Protein AF-A0AAD9ITX4-F1 (afdb_monomer_lite)

Radius of gyration: 22.97 Å; chains: 1; bounding box: 58×46×60 Å

Foldseek 3Di:
DDADDPDDDPQADQAAPPPRHHDHWDAAQPPLDRHIHDLVCCCVQQRNVLVVVSVPDPHDHDQVGDDDDCNNGPRDDDDPCVVQVVVVVPDDPPDDRQPDDLPPDAAADEEEAEQCQLPLVVVLCVVNQGHHPAAEYEHDPPLSVQLNCVVPNPRYHYPYHLVVVDPDDPPPDPDPVLSSVVSVVVVLVVCVVVQVSADDDDDDADAPPDDVVSCPPDPVSVPVVVPPHPHLHPCQLVVQQDDQPDDDPPDGHGDFLQRLCVQLPHDGCSSVDDPQDRNNSSVSSSPDHRSVVVSVVCSVCSSRHDGDD

Sequence (309 aa):
MSVHFKHSNSSCQRYCIICGNGGKLFVCDEPDCRKVYCTGCITALVGPECVDLIENTSVWKCYLCSEFDEQSHGLLEKKPDWFQNIIDMYQPDECFQINISPDMPKRPIRVLSLFDGIATGKVVLDLLGIEIEAYYASEIATDAIMVTNIRHGSSVHQIGDIKEITDQKRNSVQGQSGQLFIGFVHLVNKVEILSRDRPVFWLFENVASMTLDVKRLCPAFLDPESLNSIGAAEELDKFLMGRRIAKMGTSDDILWVPEIERVFGFPAHYTDVADISATRRRKLLGKAWSVPVVKHLLAPLHQFFTLRT

Structure (mmCIF, N/CA/C/O backbone):
data_AF-A0AAD9ITX4-F1
#
_entry.id   AF-A0AAD9ITX4-F1
#
loop_
_atom_site.group_PDB
_atom_site.id
_atom_site.type_symbol
_atom_site.label_atom_id
_atom_site.label_alt_id
_atom_site.label_comp_id
_atom_site.label_asym_id
_atom_site.label_entity_id
_atom_site.label_seq_id
_atom_site.pdbx_PDB_ins_code
_atom_site.Cartn_x
_atom_site.Cartn_y
_atom_site.Cartn_z
_atom_site.occupancy
_atom_site.B_iso_or_equiv
_atom_site.auth_seq_id
_atom_site.auth_comp_id
_atom_site.auth_asym_id
_atom_site.auth_atom_id
_atom_site.pdbx_PDB_model_num
ATOM 1 N N . MET A 1 1 ? 10.607 -14.391 25.456 1.00 28.77 1 MET A N 1
ATOM 2 C CA . MET A 1 1 ? 10.011 -13.199 24.815 1.00 28.77 1 MET A CA 1
ATOM 3 C C . MET A 1 1 ? 9.054 -13.733 23.760 1.00 28.77 1 MET A C 1
ATOM 5 O O . MET A 1 1 ? 9.440 -13.938 22.620 1.00 28.77 1 MET A O 1
ATOM 9 N N . SER A 1 2 ? 7.867 -14.146 24.200 1.00 20.67 2 SER A N 1
ATOM 10 C CA . SER A 1 2 ? 6.984 -15.024 23.427 1.00 20.67 2 SER A CA 1
ATOM 11 C C . SER A 1 2 ? 5.703 -14.259 23.133 1.00 20.67 2 SER A C 1
ATOM 13 O O . SER A 1 2 ? 4.910 -14.008 24.036 1.00 20.67 2 SER A O 1
ATOM 15 N N . VAL A 1 3 ? 5.539 -13.822 21.886 1.00 26.48 3 VAL A N 1
ATOM 16 C CA . VAL A 1 3 ? 4.295 -13.209 21.415 1.00 26.48 3 VAL A CA 1
ATOM 17 C C . VAL A 1 3 ? 3.361 -14.355 21.038 1.00 26.48 3 VAL A C 1
ATOM 19 O O . VAL A 1 3 ? 3.514 -14.966 19.984 1.00 26.48 3 VAL A O 1
ATOM 22 N N . HIS A 1 4 ? 2.432 -14.696 21.927 1.00 25.36 4 HIS A N 1
ATOM 23 C CA . HIS A 1 4 ? 1.369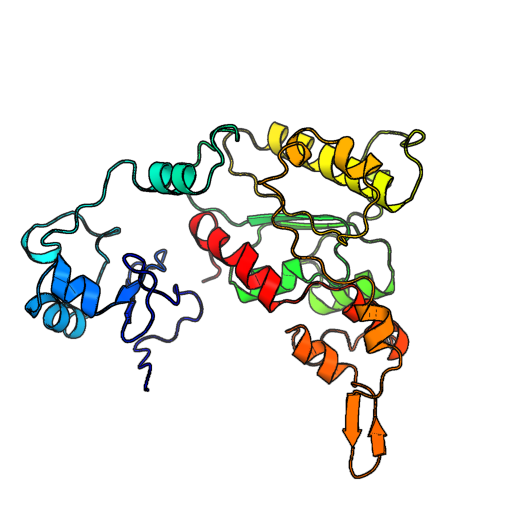 -15.647 21.617 1.00 25.36 4 HIS A CA 1
ATOM 24 C C . HIS A 1 4 ? 0.253 -14.909 20.868 1.00 25.36 4 HIS A C 1
ATOM 26 O O . HIS A 1 4 ? -0.594 -14.263 21.478 1.00 25.36 4 HIS A O 1
ATOM 32 N N . PHE A 1 5 ? 0.269 -14.987 19.536 1.00 35.44 5 PHE A N 1
ATOM 33 C CA . PHE A 1 5 ? -0.888 -14.648 18.708 1.00 35.44 5 PHE A CA 1
ATOM 34 C C . PHE A 1 5 ? -1.935 -15.749 18.882 1.00 35.44 5 PHE A C 1
ATOM 36 O O . PHE A 1 5 ? -1.671 -16.890 18.507 1.00 35.44 5 PHE A O 1
ATOM 43 N N . LYS A 1 6 ? -3.109 -15.434 19.445 1.00 31.59 6 LYS A N 1
ATOM 44 C CA . LYS A 1 6 ? -4.220 -16.401 19.508 1.00 31.59 6 LYS A CA 1
ATOM 45 C C . LYS A 1 6 ? -5.118 -16.380 18.263 1.00 31.59 6 LYS A C 1
ATOM 47 O O . LYS A 1 6 ? -5.858 -17.327 18.079 1.00 31.59 6 LYS A O 1
ATOM 52 N N . HIS A 1 7 ? -4.972 -15.406 17.358 1.00 36.84 7 HIS A N 1
ATOM 53 C CA . HIS A 1 7 ? -5.507 -15.470 15.992 1.00 36.84 7 HIS A CA 1
ATOM 54 C C . HIS A 1 7 ? -4.551 -14.763 15.021 1.00 36.84 7 HIS A C 1
ATOM 56 O O . HIS A 1 7 ? -4.267 -13.572 15.138 1.00 36.84 7 HIS A O 1
ATOM 62 N N . SER A 1 8 ? -3.993 -15.526 14.084 1.00 35.53 8 SER A N 1
ATOM 63 C CA . SER A 1 8 ? -3.033 -15.071 13.081 1.00 35.53 8 SER A CA 1
ATOM 64 C C . SER A 1 8 ? -3.743 -14.446 11.878 1.00 35.53 8 SER A C 1
ATOM 66 O O . SER A 1 8 ? -3.760 -15.039 10.804 1.00 35.53 8 SER A O 1
ATOM 68 N N . ASN A 1 9 ? -4.295 -13.242 12.028 1.00 41.84 9 ASN A N 1
ATOM 69 C CA . ASN A 1 9 ? -4.585 -12.399 10.867 1.00 41.84 9 ASN A CA 1
ATOM 70 C C . ASN A 1 9 ? -3.559 -11.266 10.806 1.00 41.84 9 ASN A C 1
ATOM 72 O O . ASN A 1 9 ? -3.507 -10.382 11.660 1.00 41.84 9 ASN A O 1
ATOM 76 N N . SER A 1 10 ? -2.718 -11.301 9.770 1.00 53.75 10 SER A N 1
ATOM 77 C CA . SER A 1 10 ? -1.601 -10.381 9.496 1.00 53.75 10 SER A CA 1
ATOM 78 C C . SER A 1 10 ? -1.998 -8.911 9.270 1.00 53.75 10 SER A C 1
ATOM 80 O O . SER A 1 10 ? -1.152 -8.103 8.882 1.00 53.75 10 SER A O 1
ATOM 82 N N . SER A 1 11 ? -3.266 -8.563 9.485 1.00 60.62 11 SER A N 1
ATOM 83 C CA . SER A 1 11 ? -3.861 -7.250 9.241 1.00 60.62 11 SER A CA 1
ATOM 84 C C . SER A 1 11 ? -4.071 -6.412 10.511 1.00 60.62 11 SER A C 1
ATOM 86 O O . SER A 1 11 ? -4.299 -5.211 10.388 1.00 60.62 11 SER A O 1
ATOM 88 N N . CYS A 1 12 ? -3.968 -6.983 11.717 1.00 69.81 12 CYS A N 1
ATOM 89 C CA . CYS A 1 12 ? -4.179 -6.240 12.968 1.00 69.81 12 CYS A CA 1
ATOM 90 C C . CYS A 1 12 ? -3.014 -5.294 13.310 1.00 69.81 12 CYS A C 1
ATOM 92 O O . CYS A 1 12 ? -1.863 -5.528 12.926 1.00 69.81 12 CYS A O 1
ATOM 94 N N . GLN A 1 13 ? -3.302 -4.216 14.050 1.00 74.94 13 GLN A N 1
ATOM 95 C CA . GLN A 1 13 ? -2.263 -3.306 14.539 1.00 74.94 13 GLN A CA 1
ATOM 96 C C . GLN A 1 13 ? -1.262 -4.050 15.437 1.00 74.94 13 GLN A C 1
ATOM 98 O O . GLN A 1 13 ? -1.614 -4.974 16.165 1.00 74.94 13 GLN A O 1
ATOM 103 N N . ARG A 1 14 ? 0.014 -3.652 15.372 1.00 79.50 14 ARG A N 1
ATOM 104 C CA . ARG A 1 14 ? 1.111 -4.310 16.112 1.00 79.50 14 ARG A CA 1
ATOM 105 C C . ARG A 1 14 ? 1.346 -3.745 17.510 1.00 79.50 14 ARG A C 1
ATOM 107 O O . ARG A 1 14 ? 2.106 -4.324 18.280 1.00 79.50 14 ARG A O 1
ATOM 114 N N . TYR A 1 15 ? 0.730 -2.609 17.806 1.00 84.69 15 TYR A N 1
ATOM 115 C CA . TYR A 1 15 ? 0.963 -1.825 19.007 1.00 84.69 15 TYR A CA 1
ATOM 116 C C . TYR A 1 15 ? -0.373 -1.459 19.635 1.00 84.69 15 TYR A C 1
ATOM 118 O O . TYR A 1 15 ? -1.340 -1.198 18.917 1.00 84.69 15 TYR A O 1
ATOM 126 N N . CYS A 1 16 ? -0.412 -1.448 20.967 1.00 88.06 16 CYS A N 1
ATOM 127 C CA . CYS A 1 16 ? -1.580 -1.036 21.733 1.00 88.06 16 CYS A CA 1
ATOM 128 C C . CYS A 1 16 ? -2.032 0.364 21.315 1.00 88.06 16 CYS A C 1
ATOM 130 O O . CYS A 1 16 ? -1.216 1.286 21.286 1.00 88.06 16 CYS A O 1
ATOM 132 N N . ILE A 1 17 ? -3.327 0.546 21.058 1.00 87.75 17 ILE A N 1
ATOM 133 C CA . ILE A 1 17 ? -3.843 1.839 20.590 1.00 87.75 17 ILE A CA 1
ATOM 134 C C . ILE A 1 17 ? -3.808 2.941 21.652 1.00 87.75 17 ILE A C 1
ATOM 136 O O . ILE A 1 17 ? -3.969 4.107 21.317 1.00 87.75 17 ILE A O 1
ATOM 140 N N . ILE A 1 18 ? -3.645 2.564 22.922 1.00 88.88 18 ILE A N 1
ATOM 141 C CA . ILE A 1 18 ? -3.639 3.493 24.054 1.00 88.88 18 ILE A CA 1
ATOM 142 C C . ILE A 1 18 ? -2.218 3.994 24.319 1.00 88.88 18 ILE A C 1
ATOM 144 O O . ILE A 1 18 ? -1.997 5.193 24.421 1.00 88.88 18 ILE A O 1
ATOM 148 N N . CYS A 1 19 ? -1.245 3.085 24.440 1.00 88.56 19 CYS A N 1
ATOM 149 C CA . CYS A 1 19 ? 0.112 3.432 24.877 1.00 88.56 19 CYS A CA 1
ATOM 150 C C . CYS A 1 19 ? 1.198 3.251 23.812 1.00 88.56 19 CYS A C 1
ATOM 152 O O . CYS A 1 19 ? 2.360 3.528 24.090 1.00 88.56 19 CYS A O 1
ATOM 154 N N . GLY A 1 20 ? 0.870 2.715 22.634 1.00 81.75 20 GLY A N 1
ATOM 155 C CA . GLY A 1 20 ? 1.849 2.439 21.578 1.00 81.75 20 GLY A CA 1
ATOM 156 C C . GLY A 1 20 ? 2.824 1.291 21.878 1.00 81.75 20 GLY A C 1
ATOM 157 O O . GLY A 1 20 ? 3.669 0.978 21.044 1.00 81.75 20 GLY A O 1
ATOM 158 N N . ASN A 1 21 ? 2.711 0.615 23.027 1.00 81.06 21 ASN A N 1
ATOM 159 C CA . ASN A 1 21 ? 3.595 -0.498 23.373 1.00 81.06 21 ASN A CA 1
ATOM 160 C C . ASN A 1 21 ? 3.143 -1.822 22.740 1.00 81.06 21 ASN A C 1
ATOM 162 O O . ASN A 1 21 ? 1.950 -2.090 22.568 1.00 81.06 21 ASN A O 1
ATOM 166 N N . GLY A 1 22 ? 4.122 -2.670 22.414 1.00 79.06 22 GLY A N 1
ATOM 167 C CA . GLY A 1 22 ? 3.903 -4.068 22.035 1.00 79.06 22 GLY A CA 1
ATOM 168 C C . GLY A 1 22 ? 3.814 -4.999 23.252 1.00 79.06 22 GLY A C 1
ATOM 169 O O . GLY A 1 22 ? 3.877 -4.555 24.397 1.00 79.06 22 GLY A O 1
ATOM 170 N N . GLY A 1 23 ? 3.695 -6.307 23.010 1.00 82.12 23 GLY A N 1
ATOM 171 C CA . GLY A 1 23 ? 3.658 -7.334 24.059 1.00 82.12 23 GLY A CA 1
ATOM 172 C C . GLY A 1 23 ? 2.491 -8.304 23.889 1.00 82.12 23 GLY A C 1
ATOM 173 O O . GLY A 1 23 ? 2.140 -8.654 22.763 1.00 82.12 23 GLY A O 1
ATOM 174 N N . LYS A 1 24 ? 1.896 -8.745 25.005 1.00 87.75 24 LYS A N 1
ATOM 175 C CA . LYS A 1 24 ? 0.630 -9.492 24.988 1.00 87.75 24 LYS A CA 1
ATOM 176 C C . LYS A 1 24 ? -0.498 -8.517 24.644 1.00 87.75 24 LYS A C 1
ATOM 178 O O . LYS A 1 24 ? -0.702 -7.527 25.348 1.00 87.75 24 LYS A O 1
ATOM 183 N N . LEU A 1 25 ? -1.167 -8.783 23.527 1.00 90.50 25 LEU A N 1
ATOM 184 C CA . LEU A 1 25 ? -2.176 -7.913 22.935 1.00 90.50 25 LEU A CA 1
ATOM 185 C C . LEU A 1 25 ? -3.484 -8.681 22.754 1.00 90.50 25 LEU A C 1
ATOM 187 O O . LEU A 1 25 ? -3.475 -9.826 22.305 1.00 90.50 25 LEU A O 1
ATOM 191 N N . PHE A 1 26 ? -4.586 -8.010 23.060 1.00 91.69 26 PHE A N 1
ATOM 192 C CA . PHE A 1 26 ? -5.941 -8.443 22.751 1.00 91.69 26 PHE A CA 1
ATOM 193 C C . PHE A 1 26 ? -6.387 -7.823 21.436 1.00 91.69 26 PHE A C 1
ATOM 195 O O . PHE A 1 26 ? -6.184 -6.626 21.214 1.00 91.69 26 PHE A O 1
ATOM 202 N N . VAL A 1 27 ? -6.964 -8.647 20.566 1.00 90.56 27 VAL A N 1
ATOM 203 C CA . VAL A 1 27 ? -7.424 -8.276 19.225 1.00 90.56 27 VAL A CA 1
ATOM 204 C C . VAL A 1 27 ? -8.944 -8.196 19.250 1.00 90.56 27 VAL A C 1
ATOM 206 O O . VAL A 1 27 ? -9.578 -9.091 19.792 1.00 90.56 27 VAL A O 1
ATOM 209 N N . CYS A 1 28 ? -9.512 -7.126 18.695 1.00 91.38 28 CYS A N 1
ATOM 210 C CA . CYS A 1 28 ? -10.960 -7.001 18.536 1.00 91.38 28 CYS A CA 1
ATOM 211 C C . CYS A 1 28 ? -11.491 -8.029 17.523 1.00 91.38 28 CYS A C 1
ATOM 213 O O . CYS A 1 28 ? -10.935 -8.131 16.431 1.00 91.38 28 CYS A O 1
ATOM 215 N N . ASP A 1 29 ? -12.590 -8.709 17.851 1.00 89.44 29 ASP A N 1
ATOM 216 C CA . ASP A 1 29 ? -13.246 -9.695 16.978 1.00 89.44 29 ASP A CA 1
ATOM 217 C C . ASP A 1 29 ? -14.269 -9.074 16.006 1.00 89.44 29 ASP A C 1
ATOM 219 O O . ASP A 1 29 ? -14.874 -9.776 15.198 1.00 89.44 29 ASP A O 1
ATOM 223 N N . GLU A 1 30 ? -14.482 -7.754 16.055 1.00 88.88 30 GLU A N 1
ATOM 224 C CA . GLU A 1 30 ? -15.313 -7.057 15.068 1.00 88.88 30 GLU A CA 1
ATOM 225 C C . GLU A 1 30 ? -14.644 -7.144 13.675 1.00 88.88 30 GLU A C 1
ATOM 227 O O . GLU A 1 30 ? -13.516 -6.660 13.541 1.00 88.88 30 GLU A O 1
ATOM 232 N N . PRO A 1 31 ? -15.302 -7.701 12.630 1.00 79.69 31 PRO A N 1
ATOM 233 C CA . PRO A 1 31 ? -14.661 -8.056 11.352 1.00 79.69 31 PRO A CA 1
ATOM 234 C C . PRO A 1 31 ? -13.888 -6.923 10.665 1.00 79.69 31 PRO A C 1
ATOM 236 O O . PRO A 1 31 ? -12.880 -7.149 9.997 1.00 79.69 31 PRO A O 1
ATOM 239 N N . ASP A 1 32 ? -14.352 -5.689 10.848 1.00 78.00 32 ASP A N 1
ATOM 240 C CA . ASP A 1 32 ? -13.789 -4.485 10.242 1.00 78.00 32 ASP A CA 1
ATOM 241 C C . ASP A 1 32 ? -12.803 -3.722 11.143 1.00 78.00 32 ASP A C 1
ATOM 243 O O . ASP A 1 32 ? -12.200 -2.718 10.720 1.00 78.00 32 ASP A O 1
ATOM 247 N N . CYS A 1 33 ? -12.627 -4.185 12.382 1.00 81.94 33 CYS A N 1
ATOM 248 C CA . CYS A 1 33 ? -11.769 -3.578 13.384 1.00 81.94 33 CYS A CA 1
ATOM 249 C C . CYS A 1 33 ? -10.395 -4.250 13.414 1.00 81.94 33 CYS A C 1
ATOM 251 O O . CYS A 1 33 ? -10.242 -5.458 13.305 1.00 81.94 33 CYS A O 1
ATOM 253 N N . ARG A 1 34 ? -9.351 -3.435 13.570 1.00 79.75 34 ARG A N 1
ATOM 254 C CA . ARG A 1 34 ? -7.950 -3.896 13.632 1.00 79.75 34 ARG A CA 1
ATOM 255 C C . ARG A 1 34 ? -7.230 -3.383 14.873 1.00 79.75 34 ARG A C 1
ATOM 257 O O . ARG A 1 34 ? -6.000 -3.404 14.931 1.00 79.75 34 ARG A O 1
ATOM 264 N N . LYS A 1 35 ? -7.992 -2.835 15.820 1.00 86.88 35 LYS A N 1
ATOM 265 C CA . LYS A 1 35 ? -7.485 -2.206 17.038 1.00 86.88 35 LYS A CA 1
ATOM 266 C C . LYS A 1 35 ? -7.060 -3.294 18.015 1.00 86.88 35 LYS A C 1
ATOM 268 O O . LYS A 1 35 ? -7.735 -4.315 18.148 1.00 86.88 35 LYS A O 1
ATOM 273 N N . VAL A 1 36 ? -5.946 -3.051 18.694 1.00 91.44 36 VAL A N 1
ATOM 274 C CA . VAL A 1 36 ? -5.405 -3.964 19.699 1.00 91.44 36 VAL A CA 1
ATOM 275 C C . VAL A 1 36 ? -5.083 -3.222 20.987 1.00 91.44 36 VAL A C 1
ATOM 277 O O . VAL A 1 36 ? -4.751 -2.034 20.967 1.00 91.44 36 VAL A O 1
ATOM 280 N N . TYR A 1 37 ? -5.161 -3.932 22.107 1.00 93.62 37 TYR A N 1
ATOM 281 C CA . TYR A 1 37 ? -4.979 -3.371 23.445 1.00 93.62 37 TYR A CA 1
ATOM 282 C C . TYR A 1 37 ? -4.023 -4.252 24.235 1.00 93.62 37 TYR A C 1
ATOM 284 O O . TYR A 1 37 ? -4.140 -5.475 24.214 1.00 93.62 37 TYR A O 1
ATOM 292 N N . CYS A 1 38 ? -3.047 -3.655 24.917 1.00 93.12 38 CYS A N 1
ATOM 293 C CA . CYS A 1 38 ? -2.145 -4.426 25.765 1.00 93.12 38 CYS A CA 1
ATOM 294 C C . CYS A 1 38 ? -2.782 -4.724 27.119 1.00 93.12 38 CYS A C 1
ATOM 296 O O . CYS A 1 38 ? -3.559 -3.925 27.646 1.00 93.12 38 CYS A O 1
ATOM 298 N N . THR A 1 39 ? -2.373 -5.848 27.709 1.00 93.25 39 THR A N 1
ATOM 299 C CA . THR A 1 39 ? -2.794 -6.253 29.056 1.00 93.25 39 THR A CA 1
ATOM 300 C C . THR A 1 39 ? -2.575 -5.132 30.075 1.00 93.25 39 THR A C 1
ATOM 302 O O . THR A 1 39 ? -3.464 -4.847 30.860 1.00 93.25 39 THR A O 1
ATOM 305 N N . GLY A 1 40 ? -1.438 -4.427 30.008 1.00 92.94 40 GLY A N 1
ATOM 306 C CA . GLY A 1 40 ? -1.122 -3.343 30.943 1.00 92.94 40 GLY A CA 1
ATOM 307 C C . GLY A 1 40 ? -2.119 -2.181 30.908 1.00 92.94 40 GLY A C 1
ATOM 308 O O . GLY A 1 40 ? -2.514 -1.696 31.963 1.00 92.94 40 GLY A O 1
ATOM 309 N N . CYS A 1 41 ? -2.570 -1.757 29.722 1.00 93.88 41 CYS A N 1
ATOM 310 C CA . CYS A 1 41 ? -3.575 -0.697 29.615 1.00 93.88 41 CYS A CA 1
ATOM 311 C C . CYS A 1 41 ? -4.952 -1.163 30.087 1.00 93.88 41 CYS A C 1
ATOM 313 O O . CYS A 1 41 ? -5.631 -0.400 30.764 1.00 93.88 41 CYS A O 1
ATOM 315 N N . ILE A 1 42 ? -5.347 -2.401 29.770 1.00 93.75 42 ILE A N 1
ATOM 316 C CA . ILE A 1 42 ? -6.622 -2.967 30.236 1.00 93.75 42 ILE A CA 1
ATOM 317 C C . ILE A 1 42 ? -6.629 -3.045 31.764 1.00 93.75 42 ILE A C 1
ATOM 319 O O . ILE A 1 42 ? -7.533 -2.518 32.403 1.00 93.75 42 ILE A O 1
ATOM 323 N N . THR A 1 43 ? -5.584 -3.614 32.367 1.00 93.56 43 THR A N 1
ATOM 324 C CA . THR A 1 43 ? -5.465 -3.714 33.826 1.00 93.56 43 THR A CA 1
ATOM 325 C C . THR A 1 43 ? -5.489 -2.346 34.505 1.00 93.56 43 THR A C 1
ATOM 327 O O . THR A 1 43 ? -6.131 -2.200 35.540 1.00 93.56 43 THR A O 1
ATOM 330 N N . ALA A 1 44 ? -4.798 -1.353 33.938 1.00 93.56 44 ALA A N 1
ATOM 331 C CA . ALA A 1 44 ? -4.677 -0.032 34.548 1.00 93.56 44 ALA A CA 1
ATOM 332 C C . ALA A 1 44 ? -5.933 0.841 34.401 1.00 93.56 44 ALA A C 1
ATOM 334 O O . ALA A 1 44 ? -6.210 1.639 35.292 1.00 93.56 44 ALA A O 1
ATOM 335 N N . LEU A 1 45 ? -6.655 0.737 33.280 1.00 92.94 45 LEU A N 1
ATOM 336 C CA . LEU A 1 45 ? -7.754 1.653 32.940 1.00 92.94 45 LEU A CA 1
ATOM 337 C C . LEU A 1 45 ? -9.139 1.028 33.112 1.00 92.94 45 LEU A C 1
ATOM 339 O O . LEU A 1 45 ? -10.102 1.752 33.339 1.00 92.94 45 LEU A O 1
ATOM 343 N N . VAL A 1 46 ? -9.243 -0.295 33.010 1.00 94.00 46 VAL A N 1
ATOM 344 C CA . VAL A 1 46 ? -10.510 -1.029 33.126 1.00 94.00 46 VAL A CA 1
ATOM 345 C C . VAL A 1 46 ? -10.548 -1.809 34.432 1.00 94.00 46 VAL A C 1
ATOM 347 O O . VAL A 1 46 ? -11.477 -1.672 35.219 1.00 94.00 46 VAL A O 1
ATOM 350 N N . GLY A 1 47 ? -9.504 -2.596 34.681 1.00 91.38 47 GLY A N 1
ATOM 351 C CA . GLY A 1 47 ? -9.342 -3.388 35.895 1.00 91.38 47 GLY A CA 1
ATOM 352 C C . GLY A 1 47 ? -8.655 -4.731 35.626 1.00 91.38 47 GLY A C 1
ATOM 353 O O . GLY A 1 47 ? -8.682 -5.230 34.497 1.00 91.38 47 GLY A O 1
ATOM 354 N N . PRO A 1 48 ? -8.019 -5.341 36.643 1.00 88.38 48 PRO A N 1
ATOM 355 C CA . PRO A 1 48 ? -7.289 -6.602 36.494 1.00 88.38 48 PRO A CA 1
ATOM 356 C C . PRO A 1 48 ? -8.195 -7.770 36.084 1.00 88.38 48 PRO A C 1
ATOM 358 O O . PRO A 1 48 ? -7.826 -8.526 35.189 1.00 88.38 48 PRO A O 1
ATOM 361 N N . GLU A 1 49 ? -9.400 -7.850 36.654 1.00 89.50 49 GLU A N 1
ATOM 362 C CA . GLU A 1 49 ? -10.395 -8.909 36.399 1.00 89.50 49 GLU A CA 1
ATOM 363 C C . GLU A 1 49 ? -10.820 -8.979 34.915 1.00 89.50 49 GLU A C 1
ATOM 365 O O . GLU A 1 49 ? -11.195 -10.029 34.393 1.00 89.50 49 GLU A O 1
ATOM 370 N N . CYS A 1 50 ? -10.757 -7.841 34.212 1.00 88.19 50 CYS A N 1
ATOM 371 C CA . CYS A 1 50 ? -11.190 -7.720 32.820 1.00 88.19 50 CYS A CA 1
ATOM 372 C C . CYS A 1 50 ? -10.305 -8.535 31.868 1.00 88.19 50 CYS A C 1
ATOM 374 O O . CYS A 1 50 ? -10.785 -9.061 30.867 1.00 88.19 50 CYS A O 1
ATOM 376 N N . VAL A 1 51 ? -9.019 -8.6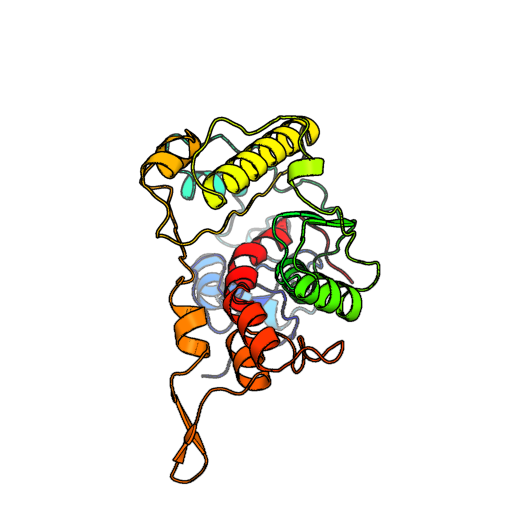90 32.192 1.00 89.75 51 VAL A N 1
ATOM 377 C CA . VAL A 1 51 ? -8.086 -9.478 31.375 1.00 89.75 51 VAL A CA 1
ATOM 378 C C . VAL A 1 51 ? -8.552 -10.930 31.293 1.00 89.75 51 VAL A C 1
ATOM 380 O O . VAL A 1 51 ? -8.658 -11.477 30.195 1.00 89.75 51 VAL A O 1
ATOM 383 N N . ASP A 1 52 ? -8.890 -11.527 32.435 1.00 88.81 52 ASP A N 1
ATOM 384 C CA . ASP A 1 52 ? -9.359 -12.911 32.502 1.00 88.81 52 ASP A CA 1
ATOM 385 C C . ASP A 1 52 ? -10.726 -13.069 31.828 1.00 88.81 52 ASP A C 1
ATOM 387 O O . ASP A 1 52 ? -10.970 -14.055 31.132 1.00 88.81 52 ASP A O 1
ATOM 391 N N . LEU A 1 53 ? -11.613 -12.081 31.972 1.00 87.69 53 LEU A N 1
ATOM 392 C CA . LEU A 1 53 ? -12.906 -12.070 31.283 1.00 87.69 53 LEU A CA 1
ATOM 393 C C . LEU A 1 53 ? -12.737 -12.089 29.760 1.00 87.69 53 LEU A C 1
ATOM 395 O O . LEU A 1 53 ? -13.367 -12.907 29.087 1.00 87.69 53 LEU A O 1
ATOM 399 N N . ILE A 1 54 ? -11.862 -11.243 29.212 1.00 90.75 54 ILE A N 1
ATOM 400 C CA . ILE A 1 54 ? -11.600 -11.196 27.767 1.00 90.75 54 ILE A CA 1
ATOM 401 C C . ILE A 1 54 ? -10.979 -12.515 27.291 1.00 90.75 54 ILE A C 1
ATOM 403 O O . ILE A 1 54 ? -11.379 -13.036 26.253 1.00 90.75 54 ILE A O 1
ATOM 407 N N . GLU A 1 55 ? -10.042 -13.097 28.046 1.00 88.62 55 GLU A N 1
ATOM 408 C CA . GLU A 1 55 ? -9.399 -14.369 27.675 1.00 88.62 55 GLU A CA 1
ATOM 409 C C . GLU A 1 55 ? -10.355 -15.561 27.624 1.00 88.62 55 GLU A C 1
ATOM 411 O O . GLU A 1 55 ? -10.133 -16.491 26.838 1.00 88.62 55 GLU A O 1
ATOM 416 N N . ASN A 1 56 ? -11.391 -15.532 28.462 1.00 88.19 56 ASN A N 1
ATOM 417 C CA . ASN A 1 56 ? -12.385 -16.595 28.579 1.00 88.19 56 ASN A CA 1
ATOM 418 C C . ASN A 1 56 ? -13.639 -16.349 27.727 1.00 88.19 56 ASN A C 1
ATOM 420 O O . ASN A 1 56 ? -14.489 -17.235 27.623 1.00 88.19 56 ASN A O 1
ATOM 424 N N . THR A 1 57 ? -13.760 -15.179 27.101 1.00 87.62 57 THR A N 1
ATOM 425 C CA . THR A 1 57 ? -14.872 -14.869 26.201 1.00 87.62 57 THR A CA 1
ATOM 426 C C . THR A 1 57 ? -14.576 -15.391 24.793 1.00 87.62 57 THR A C 1
ATOM 428 O O . THR A 1 57 ? -13.442 -15.361 24.321 1.00 87.62 57 THR A O 1
ATOM 431 N N . SER A 1 58 ? -15.602 -15.901 24.108 1.00 84.94 58 SER A N 1
ATOM 432 C CA . SER A 1 58 ? -15.480 -16.438 22.745 1.00 84.94 58 SER A CA 1
ATOM 433 C C . SER A 1 58 ? -15.461 -15.361 21.658 1.00 84.94 58 SER A C 1
ATOM 435 O O . SER A 1 58 ? -14.908 -15.605 20.590 1.00 84.94 58 SER A O 1
ATOM 437 N N . VAL A 1 59 ? -16.070 -14.201 21.923 1.00 89.94 59 VAL A N 1
ATOM 438 C CA . VAL A 1 59 ? -16.109 -13.028 21.040 1.00 89.94 59 VAL A CA 1
ATOM 439 C C . VAL A 1 59 ? -15.959 -11.760 21.877 1.00 89.94 59 VAL A C 1
ATOM 441 O O . VAL A 1 59 ? -16.819 -11.459 22.706 1.00 89.94 59 VAL A O 1
ATOM 444 N N . TRP A 1 60 ? -14.906 -10.989 21.636 1.00 92.62 60 TRP A N 1
ATOM 445 C CA . TRP A 1 60 ? -14.652 -9.716 22.295 1.00 92.62 60 TRP A CA 1
ATOM 446 C C . TRP A 1 60 ? -14.662 -8.552 21.301 1.00 92.62 60 TRP A C 1
ATOM 448 O O . TRP A 1 60 ? -13.822 -8.448 20.405 1.00 92.62 60 TRP A O 1
ATOM 458 N N . LYS A 1 61 ? -15.597 -7.618 21.498 1.00 92.88 61 LYS A N 1
ATOM 459 C CA . LYS A 1 61 ? -15.579 -6.312 20.829 1.00 92.88 61 LYS A CA 1
ATOM 460 C C . LYS A 1 61 ? -14.799 -5.325 21.689 1.00 92.88 61 LYS A C 1
ATOM 462 O O . LYS A 1 61 ? -15.016 -5.249 22.893 1.00 92.88 61 LYS A O 1
ATOM 467 N N . CYS A 1 62 ? -13.890 -4.573 21.077 1.00 92.44 62 CYS A N 1
ATOM 468 C CA . CYS A 1 62 ? -13.085 -3.607 21.811 1.00 92.44 62 CYS A CA 1
ATOM 469 C C . CYS A 1 62 ? -13.883 -2.366 22.225 1.00 92.44 62 CYS A C 1
ATOM 471 O O . CYS A 1 62 ? -14.923 -2.065 21.646 1.00 92.44 62 CYS A O 1
ATOM 473 N N . TYR A 1 63 ? -13.300 -1.571 23.123 1.00 92.94 63 TYR A N 1
ATOM 474 C CA . TYR A 1 63 ? -13.903 -0.371 23.721 1.00 92.94 63 TYR A CA 1
ATOM 475 C C . TYR A 1 63 ? -14.269 0.761 22.738 1.00 92.94 63 TYR A C 1
ATOM 477 O O . TYR A 1 63 ? -14.866 1.756 23.131 1.00 92.94 63 TYR A O 1
ATOM 485 N N . LEU A 1 64 ? -13.873 0.661 21.462 1.00 89.19 64 LEU A N 1
ATOM 486 C CA . LEU A 1 64 ? -14.298 1.589 20.401 1.00 89.19 64 LEU A CA 1
ATOM 487 C C . LEU A 1 64 ? -15.468 1.055 19.558 1.00 89.19 64 LEU A C 1
ATOM 489 O O . LEU A 1 64 ? -16.089 1.838 18.834 1.00 89.19 64 LEU A O 1
ATOM 493 N N . CYS A 1 65 ? -15.719 -0.256 19.612 1.00 89.38 65 CYS A N 1
ATOM 494 C CA . CYS A 1 65 ? -16.718 -0.974 18.819 1.00 89.38 65 CYS A CA 1
ATOM 495 C C . CYS A 1 65 ? -17.942 -1.399 19.643 1.00 89.38 65 CYS A C 1
ATOM 497 O O . CYS A 1 65 ? -19.020 -1.541 19.072 1.00 89.38 65 CYS A O 1
ATOM 499 N N . SER A 1 66 ? -17.788 -1.643 20.947 1.00 90.94 66 SER A N 1
ATOM 500 C CA . SER A 1 66 ? -18.902 -1.907 21.863 1.00 90.94 66 SER A CA 1
ATOM 501 C C . SER A 1 66 ? -19.584 -0.618 22.318 1.00 90.94 66 SER A C 1
ATOM 503 O O . SER A 1 66 ? -18.971 0.449 22.343 1.00 90.94 66 SER A O 1
ATOM 505 N N . GLU A 1 67 ? -20.853 -0.729 22.710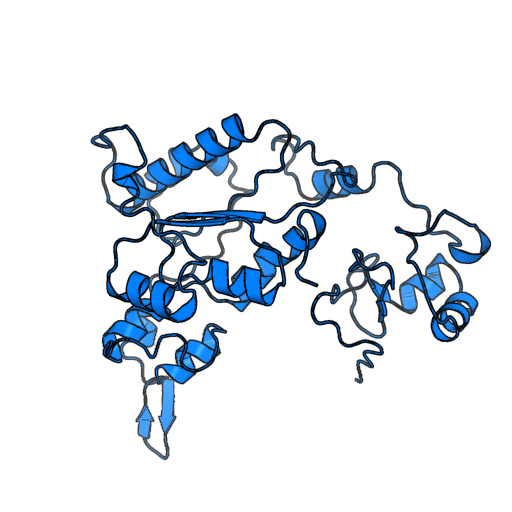 1.00 90.25 67 GLU A N 1
ATOM 506 C CA . GLU A 1 67 ? -21.516 0.319 23.487 1.00 90.25 67 GLU A CA 1
ATOM 507 C C . GLU A 1 67 ? -20.841 0.459 24.856 1.00 90.25 67 GLU A C 1
ATOM 509 O O . GLU A 1 67 ? -20.348 -0.524 25.416 1.00 90.25 67 GLU A O 1
ATOM 514 N N . PHE A 1 68 ? -20.790 1.689 25.369 1.00 88.75 68 PHE A N 1
ATOM 515 C CA . PHE A 1 68 ? -20.145 1.975 26.644 1.00 88.75 68 PHE A CA 1
ATOM 516 C C . PHE A 1 68 ? -20.926 1.345 27.802 1.00 88.75 68 PHE A C 1
ATOM 518 O O . PHE A 1 68 ? -22.129 1.558 27.941 1.00 88.75 68 PHE A O 1
ATOM 525 N N . ASP A 1 69 ? -20.210 0.612 28.650 1.00 88.38 69 ASP A N 1
ATOM 526 C CA . ASP A 1 69 ? -20.720 0.028 29.886 1.00 88.38 69 ASP A CA 1
ATOM 527 C C . ASP A 1 69 ? -19.635 0.108 30.965 1.00 88.38 69 ASP A C 1
ATOM 529 O O . ASP A 1 69 ? -18.501 -0.323 30.754 1.00 88.38 69 ASP A O 1
ATOM 533 N N . GLU A 1 70 ? -19.986 0.657 32.126 1.00 87.31 70 GLU A N 1
ATOM 534 C CA . GLU A 1 70 ? -19.039 0.990 33.196 1.00 87.31 70 GLU A CA 1
ATOM 535 C C . GLU A 1 70 ? -18.300 -0.249 33.727 1.00 87.31 70 GLU A C 1
ATOM 537 O O . GLU A 1 70 ? -17.108 -0.177 34.029 1.00 87.31 70 GLU A O 1
ATOM 542 N N . GLN A 1 71 ? -18.962 -1.411 33.779 1.00 85.88 71 GLN A N 1
ATOM 543 C CA . GLN A 1 71 ? -18.356 -2.649 34.284 1.00 85.88 71 GLN A CA 1
ATOM 544 C C . GLN A 1 71 ? -17.307 -3.215 33.325 1.00 85.88 71 GLN A C 1
ATOM 546 O O . GLN A 1 71 ? -16.276 -3.735 33.754 1.00 85.88 71 GLN A O 1
ATOM 551 N N . SER A 1 72 ? -17.568 -3.125 32.024 1.00 86.06 72 SER A N 1
ATOM 552 C CA . SER A 1 72 ? -16.684 -3.658 30.988 1.00 86.06 72 SER A CA 1
ATOM 553 C C . SER A 1 72 ? -15.634 -2.660 30.498 1.00 86.06 72 SER A C 1
ATOM 555 O O . SER A 1 72 ? -14.599 -3.098 30.000 1.00 86.06 72 SER A O 1
ATOM 557 N N . HIS A 1 73 ? -15.864 -1.351 30.635 1.00 90.00 73 HIS A N 1
ATOM 558 C CA . HIS A 1 73 ? -14.983 -0.294 30.121 1.00 90.00 73 HIS A CA 1
ATOM 559 C C . HIS A 1 73 ? -14.192 0.427 31.216 1.00 90.00 73 HIS A C 1
ATOM 561 O O . HIS A 1 73 ? -13.146 1.010 30.918 1.00 90.00 73 HIS A O 1
ATOM 567 N N . GLY A 1 74 ? -14.641 0.384 32.473 1.00 91.31 74 GLY A N 1
ATOM 568 C CA . GLY A 1 74 ? -14.021 1.125 33.569 1.00 91.31 74 GLY A CA 1
ATOM 569 C C . GLY A 1 74 ? -13.873 2.607 33.219 1.00 91.31 74 GLY A C 1
ATOM 570 O O . GLY A 1 74 ? -14.857 3.289 32.953 1.00 91.31 74 GLY A O 1
ATOM 571 N N . LEU A 1 75 ? -12.634 3.105 33.176 1.00 89.62 75 LEU A N 1
ATOM 572 C CA . LEU A 1 75 ? -12.326 4.505 32.854 1.00 89.62 75 LEU A CA 1
ATOM 573 C C . LEU A 1 75 ? -12.236 4.795 31.342 1.00 89.62 75 LEU A C 1
ATOM 575 O O . LEU A 1 75 ? -11.972 5.934 30.952 1.00 89.62 75 LEU A O 1
ATOM 579 N N . LEU A 1 76 ? -12.381 3.786 30.476 1.00 89.81 76 LEU A N 1
ATOM 580 C CA . LEU A 1 76 ? -12.254 3.944 29.026 1.00 89.81 76 LEU A CA 1
ATOM 581 C C . LEU A 1 76 ? -13.569 4.383 28.383 1.00 89.81 76 LEU A C 1
ATOM 583 O O . LEU A 1 76 ? -14.363 3.562 27.935 1.00 89.81 76 LEU A O 1
ATOM 587 N N . GLU A 1 77 ? -13.748 5.690 28.238 1.00 86.06 77 GLU A N 1
ATOM 588 C CA . GLU A 1 77 ? -14.861 6.255 27.477 1.00 86.06 77 GLU A CA 1
ATOM 589 C C . GLU A 1 77 ? -14.403 6.761 26.099 1.00 86.06 77 GLU A C 1
ATOM 591 O O . GLU A 1 77 ? -13.399 7.472 25.958 1.00 86.06 77 GLU A O 1
ATOM 596 N N . LYS A 1 78 ? -15.146 6.395 25.048 1.00 83.25 78 LYS A N 1
ATOM 597 C CA . LYS A 1 78 ? -14.905 6.876 23.682 1.00 83.25 78 LYS A CA 1
ATOM 598 C C . LYS A 1 78 ? -15.330 8.341 23.585 1.00 83.25 78 LYS A C 1
ATOM 600 O O . LYS A 1 78 ? -16.513 8.652 23.663 1.00 83.25 78 LYS A O 1
ATOM 605 N N . LYS A 1 79 ? -14.380 9.241 23.316 1.00 81.31 79 LYS A N 1
ATOM 606 C CA . LYS A 1 79 ? -14.716 10.635 22.986 1.00 81.31 79 LYS A CA 1
ATOM 607 C C . LYS A 1 79 ? -15.545 10.694 21.692 1.00 81.31 79 LYS A C 1
ATOM 609 O O . LYS A 1 79 ? -15.140 10.044 20.729 1.00 81.31 79 LYS A O 1
ATOM 614 N N . PRO A 1 80 ? -16.622 11.497 21.613 1.00 74.81 80 PRO A N 1
ATOM 615 C CA . PRO A 1 80 ? -17.417 11.644 20.390 1.00 74.81 80 PRO A CA 1
ATOM 616 C C . PRO A 1 80 ? -16.561 12.051 19.181 1.00 74.81 80 PRO A C 1
ATOM 618 O O . PRO A 1 80 ? -16.579 11.381 18.153 1.00 74.81 80 PRO A O 1
ATOM 621 N N . ASP A 1 81 ? -15.690 13.045 19.366 1.00 74.25 81 ASP A N 1
ATOM 622 C CA . ASP A 1 81 ? -14.845 13.609 18.304 1.00 74.25 81 ASP A CA 1
ATOM 623 C C . ASP A 1 81 ? -13.428 13.013 18.282 1.00 74.25 81 ASP A C 1
ATOM 625 O O . ASP A 1 81 ? -12.472 13.654 17.846 1.00 74.25 81 ASP A O 1
ATOM 629 N N . TRP A 1 82 ? -13.229 11.801 18.817 1.00 75.94 82 TRP A N 1
ATOM 630 C CA . TRP A 1 82 ? -11.892 11.198 18.969 1.00 75.94 82 TRP A CA 1
ATOM 631 C C . TRP A 1 82 ? -11.095 11.160 17.657 1.00 75.94 82 TRP A C 1
ATOM 633 O O . TRP A 1 82 ? -9.881 11.333 17.669 1.00 75.94 82 TRP A O 1
ATOM 643 N N . PHE A 1 83 ? -11.778 10.933 16.535 1.00 67.94 83 PHE A N 1
ATOM 644 C CA . PHE A 1 83 ? -11.149 10.821 15.229 1.00 67.94 83 PHE A CA 1
ATOM 645 C C . PHE A 1 83 ? -10.632 12.177 14.738 1.00 67.94 83 PHE A C 1
ATOM 647 O O . PHE A 1 83 ? -9.484 12.262 14.309 1.00 67.94 83 PHE A O 1
ATOM 654 N N . GLN A 1 84 ? -11.430 13.237 14.901 1.00 67.44 84 GLN A N 1
ATOM 655 C CA . GLN A 1 84 ? -11.008 14.601 14.589 1.00 67.44 84 GLN A CA 1
ATOM 656 C C . GLN A 1 84 ? -9.833 15.024 15.474 1.00 67.44 84 GLN A C 1
ATOM 658 O O . GLN A 1 84 ? -8.822 15.476 14.961 1.00 67.44 84 GLN A O 1
ATOM 663 N N . ASN A 1 85 ? -9.892 14.737 16.780 1.00 72.31 85 ASN A N 1
ATOM 664 C CA . ASN A 1 85 ? -8.788 15.036 17.699 1.00 72.31 85 ASN A CA 1
ATOM 665 C C . ASN A 1 85 ? -7.464 14.356 17.293 1.00 72.31 85 ASN A C 1
ATOM 667 O O . ASN A 1 85 ? -6.390 14.901 17.534 1.00 72.31 85 ASN A O 1
ATOM 671 N N . ILE A 1 86 ? -7.518 13.153 16.704 1.00 70.38 86 ILE A N 1
ATOM 672 C CA . ILE A 1 86 ? -6.319 12.489 16.173 1.00 70.38 86 ILE A CA 1
ATOM 673 C C . ILE A 1 86 ? -5.808 13.219 14.936 1.00 70.38 86 ILE A C 1
ATOM 675 O O . ILE A 1 86 ? -4.601 13.411 14.830 1.00 70.38 86 ILE A O 1
ATOM 679 N N . ILE A 1 87 ? -6.694 13.606 14.013 1.00 64.50 87 ILE A N 1
ATOM 680 C CA . ILE A 1 87 ? -6.308 14.399 12.840 1.00 64.50 87 ILE A CA 1
ATOM 681 C C . ILE A 1 87 ? -5.611 15.677 13.306 1.00 64.50 87 ILE A C 1
ATOM 683 O O . ILE A 1 87 ? -4.472 15.906 12.909 1.00 64.50 87 ILE A O 1
ATOM 687 N N . ASP A 1 88 ? -6.237 16.424 14.212 1.00 65.81 88 ASP A N 1
ATOM 688 C CA . ASP A 1 88 ? -5.726 17.693 14.733 1.00 65.81 88 ASP A CA 1
ATOM 689 C C . ASP A 1 88 ? -4.347 17.529 15.400 1.00 65.81 88 ASP A C 1
ATOM 691 O O . ASP A 1 88 ? -3.486 18.386 15.257 1.00 65.81 88 ASP A O 1
ATOM 695 N N . MET A 1 89 ? -4.080 16.397 16.068 1.00 66.94 89 MET A N 1
ATOM 696 C CA . MET A 1 89 ? -2.767 16.110 16.671 1.00 66.94 89 MET A CA 1
ATOM 697 C C . MET A 1 89 ? -1.638 15.948 15.636 1.00 66.94 89 MET A C 1
ATOM 699 O O . MET A 1 89 ? -0.471 16.162 15.965 1.00 66.94 89 MET A O 1
ATOM 703 N N . TYR A 1 90 ? -1.960 15.520 14.411 1.00 62.06 90 TYR A N 1
ATOM 704 C CA . TYR A 1 90 ? -0.990 15.300 13.330 1.00 62.06 90 TYR A CA 1
ATOM 705 C C . TYR A 1 90 ? -1.018 16.395 12.254 1.00 62.06 90 TYR A C 1
ATOM 707 O O . TYR A 1 90 ? -0.218 16.335 11.317 1.00 62.06 90 TYR A O 1
ATOM 715 N N . GLN A 1 91 ? -1.923 17.370 12.359 1.00 56.91 91 GLN A N 1
ATOM 716 C CA . GLN A 1 91 ? -1.968 18.520 11.465 1.00 56.91 91 GLN A CA 1
ATOM 717 C C . GLN A 1 91 ? -1.062 19.635 12.005 1.00 56.91 91 GLN A C 1
ATOM 719 O O . GLN A 1 91 ? -1.184 19.995 13.173 1.00 56.91 91 GLN A O 1
ATOM 724 N N . PRO A 1 92 ? -0.163 20.211 11.187 1.00 55.12 92 PRO A N 1
ATOM 725 C CA . PRO A 1 92 ? 0.418 21.506 11.520 1.00 55.12 92 PRO A CA 1
ATOM 726 C C . PRO A 1 92 ? -0.697 22.565 11.536 1.00 55.12 92 PRO A C 1
ATOM 728 O O . PRO A 1 92 ? -1.654 22.448 10.765 1.00 55.12 92 PRO A O 1
ATOM 731 N N . ASP A 1 93 ? -0.561 23.586 12.392 1.00 49.56 93 ASP A N 1
ATOM 732 C CA . ASP A 1 93 ? -1.593 24.587 12.740 1.00 49.56 93 ASP A CA 1
ATOM 733 C C . ASP A 1 93 ? -2.251 25.313 11.534 1.00 49.56 93 ASP A C 1
ATOM 735 O O . ASP A 1 93 ? -3.277 25.974 11.693 1.00 49.56 93 ASP A O 1
ATOM 739 N N . GLU A 1 94 ? -1.705 25.180 10.317 1.00 50.25 94 GLU A N 1
ATOM 740 C CA . GLU A 1 94 ? -2.180 25.832 9.085 1.00 50.25 94 GLU A CA 1
ATOM 741 C C . GLU A 1 94 ? -2.563 24.873 7.931 1.00 50.25 94 GLU A C 1
ATOM 743 O O . GLU A 1 94 ? -2.782 25.318 6.800 1.00 50.25 94 GLU A O 1
ATOM 748 N N . CYS A 1 95 ? -2.669 23.557 8.156 1.00 40.81 95 CYS A N 1
ATOM 749 C CA . CYS A 1 95 ? -3.066 22.616 7.098 1.00 40.81 95 CYS A CA 1
ATOM 750 C C . CYS A 1 95 ? -4.592 22.420 7.029 1.00 40.81 95 CYS A C 1
ATOM 752 O O . CYS A 1 95 ? -5.266 22.299 8.046 1.00 40.81 95 CYS A O 1
ATOM 754 N N . PHE A 1 96 ? -5.128 22.373 5.802 1.00 43.75 96 PHE A N 1
ATOM 755 C CA . PHE A 1 96 ? -6.530 22.106 5.459 1.00 43.75 96 PHE A CA 1
ATOM 756 C C . PHE A 1 96 ? -7.236 21.155 6.443 1.00 43.75 96 PHE A C 1
ATOM 758 O O . PHE A 1 96 ? -6.803 20.020 6.640 1.00 43.75 96 PHE A O 1
ATOM 765 N N . GLN A 1 97 ? -8.381 21.580 6.991 1.00 43.31 97 GLN A N 1
ATOM 766 C CA . GLN A 1 97 ? -9.261 20.690 7.749 1.00 43.31 97 GLN A CA 1
ATOM 767 C C . GLN A 1 97 ? -9.761 19.579 6.826 1.00 43.31 97 GLN A C 1
ATOM 769 O O . GLN A 1 97 ? -10.553 19.810 5.907 1.00 43.31 97 GLN A O 1
ATOM 774 N N . ILE A 1 98 ? -9.271 18.362 7.049 1.00 51.22 98 ILE A N 1
ATOM 775 C CA . ILE A 1 98 ? -9.727 17.202 6.301 1.00 51.22 98 ILE A CA 1
ATOM 776 C C . ILE A 1 98 ? -11.022 16.731 6.969 1.00 51.22 98 ILE A C 1
ATOM 778 O O . ILE A 1 98 ? -10.983 16.117 8.032 1.00 51.22 98 ILE A O 1
ATOM 782 N N . 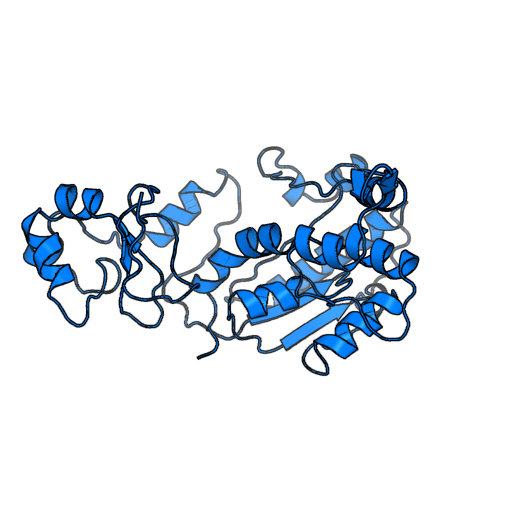ASN A 1 99 ? -12.172 17.006 6.346 1.00 53.22 99 ASN A N 1
ATOM 783 C CA . ASN A 1 99 ? -13.482 16.522 6.798 1.00 53.22 99 ASN A CA 1
ATOM 784 C C . ASN A 1 99 ? -13.622 15.011 6.539 1.00 53.22 99 ASN A C 1
ATOM 786 O O . ASN A 1 99 ? -14.377 14.579 5.666 1.00 53.22 99 ASN A O 1
ATOM 790 N N . ILE A 1 100 ? -12.870 14.188 7.268 1.00 59.62 100 ILE A N 1
ATOM 791 C CA . ILE A 1 100 ? -13.057 12.738 7.269 1.00 59.62 100 ILE A CA 1
ATOM 792 C C . ILE A 1 100 ? -13.884 12.378 8.501 1.00 59.62 100 ILE A C 1
ATOM 794 O O . ILE A 1 100 ? -13.423 12.500 9.630 1.00 59.62 100 ILE A O 1
ATOM 798 N N . SER A 1 101 ? -15.106 11.896 8.279 1.00 61.78 101 SER A N 1
ATOM 799 C CA . SER A 1 101 ? -15.891 11.270 9.343 1.00 61.78 101 SER A CA 1
ATOM 800 C C . SER A 1 101 ? -15.442 9.813 9.546 1.00 61.78 101 SER A C 1
ATOM 802 O O . SER A 1 101 ? -15.263 9.095 8.554 1.00 61.78 101 SER A O 1
ATOM 804 N N . PRO A 1 102 ? -15.289 9.339 10.800 1.00 58.66 102 PRO A N 1
ATOM 805 C CA . PRO A 1 102 ? -14.965 7.942 11.095 1.00 58.66 102 PRO A CA 1
ATOM 806 C C . PRO A 1 102 ? -16.064 6.957 10.662 1.00 58.66 102 PRO A C 1
ATOM 808 O O . PRO A 1 102 ? -15.777 5.772 10.514 1.00 58.66 102 PRO A O 1
ATOM 811 N N . ASP A 1 103 ? -17.286 7.442 10.417 1.00 64.50 103 ASP A N 1
ATOM 812 C CA . ASP A 1 103 ? -18.455 6.627 10.057 1.00 64.50 103 ASP A CA 1
ATOM 813 C C . ASP A 1 103 ? -18.705 6.566 8.538 1.00 64.50 103 ASP A C 1
ATOM 815 O O . ASP A 1 103 ? -19.754 6.104 8.081 1.00 64.50 103 ASP A O 1
ATOM 819 N N . MET A 1 104 ? -17.758 7.040 7.721 1.00 71.94 104 MET A N 1
ATOM 820 C CA . MET A 1 104 ? -17.888 6.962 6.267 1.00 71.94 104 MET A CA 1
ATOM 821 C C . MET A 1 104 ? -17.961 5.495 5.808 1.00 71.94 104 MET A C 1
ATOM 823 O O . MET A 1 104 ? -17.101 4.691 6.179 1.00 71.94 104 MET A O 1
ATOM 827 N N . PRO A 1 105 ? -18.944 5.121 4.964 1.00 81.06 105 PRO A N 1
ATOM 828 C CA . PRO A 1 105 ? -19.069 3.750 4.493 1.00 81.06 105 PRO A CA 1
ATOM 829 C C . PRO A 1 105 ? -17.840 3.375 3.667 1.00 81.06 105 PRO A C 1
ATOM 831 O O . PRO A 1 105 ? -17.544 4.011 2.648 1.00 81.06 105 PRO A O 1
ATOM 834 N N . LYS A 1 106 ? -17.143 2.320 4.098 1.00 86.94 106 LYS A N 1
ATOM 835 C CA . LYS A 1 106 ? -15.976 1.792 3.392 1.00 86.94 106 LYS A CA 1
ATOM 836 C C . LYS A 1 106 ? -16.383 1.306 2.003 1.00 86.94 106 LYS A C 1
ATOM 838 O O . LYS A 1 106 ? -17.431 0.688 1.821 1.00 86.94 106 LYS A O 1
ATOM 843 N N . ARG A 1 107 ? -15.528 1.572 1.020 1.00 89.19 107 ARG A N 1
ATOM 844 C CA . ARG A 1 107 ? -15.663 1.092 -0.365 1.00 89.19 107 ARG A CA 1
ATOM 845 C C . ARG A 1 107 ? -14.322 0.540 -0.844 1.00 89.19 107 ARG A C 1
ATOM 847 O O . ARG A 1 107 ? -13.309 0.838 -0.205 1.00 89.19 107 ARG A O 1
ATOM 854 N N . PRO A 1 108 ? -14.278 -0.213 -1.950 1.00 93.31 108 PRO A N 1
ATOM 855 C CA . PRO A 1 108 ? -13.003 -0.597 -2.532 1.00 93.31 108 PRO A CA 1
ATOM 856 C C . PRO A 1 108 ? -12.221 0.644 -2.987 1.00 93.31 108 PRO A C 1
ATOM 858 O O . PRO A 1 108 ? -12.803 1.669 -3.357 1.00 93.31 108 PRO A O 1
ATOM 861 N N . ILE A 1 109 ? -10.892 0.570 -2.956 1.00 94.12 109 ILE A N 1
ATOM 862 C CA . ILE A 1 109 ? -10.032 1.680 -3.368 1.00 94.12 109 ILE A CA 1
ATOM 863 C C . ILE A 1 109 ? -9.973 1.792 -4.894 1.00 94.12 109 ILE A C 1
ATOM 865 O O . ILE A 1 109 ? -9.914 0.797 -5.620 1.00 94.12 109 ILE A O 1
ATOM 869 N N . ARG A 1 110 ? -9.916 3.031 -5.383 1.00 94.12 110 ARG A N 1
ATOM 870 C CA . ARG A 1 110 ? -9.545 3.351 -6.762 1.00 94.12 110 ARG A CA 1
ATOM 871 C C . ARG A 1 110 ? -8.204 4.058 -6.771 1.00 94.12 110 ARG A C 1
ATOM 873 O O . ARG A 1 110 ? -8.022 5.033 -6.048 1.00 94.12 110 ARG A O 1
ATOM 880 N N . VAL A 1 111 ? -7.289 3.586 -7.607 1.00 95.50 111 VAL A N 1
ATOM 881 C CA . VAL A 1 111 ? -5.897 4.039 -7.605 1.00 95.50 111 VAL A CA 1
ATOM 882 C C . VAL A 1 111 ? -5.526 4.606 -8.965 1.00 95.50 111 VAL A C 1
ATOM 884 O O . VAL A 1 111 ? -5.800 3.995 -9.998 1.00 95.50 111 VAL A O 1
ATOM 887 N N . LEU A 1 112 ? -4.876 5.767 -8.943 1.00 92.12 112 LEU A N 1
ATOM 888 C CA . LEU A 1 112 ? -4.154 6.336 -10.073 1.00 92.12 112 LEU A CA 1
ATOM 889 C C . LEU A 1 112 ? -2.667 6.369 -9.706 1.00 92.12 112 LEU A C 1
ATOM 891 O O . LEU A 1 112 ? -2.248 7.187 -8.890 1.00 92.12 112 LEU A O 1
ATOM 895 N N . SER A 1 113 ? -1.895 5.456 -10.286 1.00 92.44 113 SER A N 1
ATOM 896 C CA . SER A 1 113 ? -0.448 5.355 -10.111 1.00 92.44 113 SER A CA 1
ATOM 897 C C . SER A 1 113 ? 0.252 6.042 -11.277 1.00 92.44 113 SER A C 1
ATOM 899 O O . SER A 1 113 ? 0.103 5.648 -12.436 1.00 92.44 113 SER A O 1
ATOM 901 N N . LEU A 1 114 ? 0.978 7.116 -10.982 1.00 88.19 114 LEU A N 1
ATOM 902 C CA . LEU A 1 114 ? 1.748 7.865 -11.970 1.00 88.19 114 LEU A CA 1
ATOM 903 C C . LEU A 1 114 ? 3.215 7.471 -11.829 1.00 88.19 114 LEU A C 1
ATOM 905 O O . LEU A 1 114 ? 3.735 7.517 -10.718 1.00 88.19 114 LEU A O 1
ATOM 909 N N . PHE A 1 115 ? 3.870 7.123 -12.941 1.00 88.62 115 PHE A N 1
ATOM 910 C CA . PHE A 1 115 ? 5.225 6.550 -12.934 1.00 88.62 115 PHE A CA 1
ATOM 911 C C . PHE A 1 115 ? 5.265 5.225 -12.160 1.00 88.62 115 PHE A C 1
ATOM 913 O O . PHE A 1 115 ? 6.056 5.046 -11.237 1.00 88.62 115 PHE A O 1
ATOM 920 N N . ASP A 1 116 ? 4.358 4.313 -12.520 1.00 90.94 116 ASP A N 1
ATOM 921 C CA . ASP A 1 116 ? 4.063 3.096 -11.748 1.00 90.94 116 ASP A CA 1
ATOM 922 C C . ASP A 1 116 ? 5.266 2.145 -11.602 1.00 90.94 116 ASP A C 1
ATOM 924 O O . ASP A 1 116 ? 5.347 1.354 -10.654 1.00 90.94 116 ASP A O 1
ATOM 928 N N . GLY A 1 117 ? 6.217 2.200 -12.540 1.00 92.94 117 GLY A N 1
ATOM 929 C CA . GLY A 1 117 ? 7.356 1.302 -12.576 1.00 92.94 117 GLY A CA 1
ATOM 930 C C . GLY A 1 117 ? 6.894 -0.150 -12.642 1.00 92.94 117 GLY A C 1
ATOM 931 O O . GLY A 1 117 ? 6.126 -0.545 -13.516 1.00 92.94 117 GLY A O 1
ATOM 932 N N . ILE A 1 118 ? 7.385 -0.963 -11.708 1.00 95.75 118 ILE A N 1
ATOM 933 C CA . ILE A 1 118 ? 7.051 -2.391 -11.612 1.00 95.75 118 ILE A CA 1
ATOM 934 C C . ILE A 1 118 ? 5.837 -2.667 -10.706 1.00 95.75 118 ILE A C 1
ATOM 936 O O . ILE A 1 118 ? 5.750 -3.743 -10.111 1.00 95.75 118 ILE A O 1
ATOM 940 N N . ALA A 1 119 ? 4.917 -1.706 -10.572 1.00 96.75 119 ALA A N 1
ATOM 941 C CA . ALA A 1 119 ? 3.664 -1.817 -9.822 1.00 96.75 119 ALA A CA 1
ATOM 942 C C . ALA A 1 119 ? 3.829 -2.124 -8.320 1.00 96.75 119 ALA A C 1
ATOM 944 O O . ALA A 1 119 ? 3.076 -2.915 -7.739 1.00 96.75 119 ALA A O 1
ATOM 945 N N . THR A 1 120 ? 4.799 -1.488 -7.650 1.00 96.62 120 THR A N 1
ATOM 946 C CA . THR A 1 120 ? 5.008 -1.671 -6.199 1.00 96.62 120 THR A CA 1
ATOM 947 C C . THR A 1 120 ? 3.757 -1.316 -5.393 1.00 96.62 120 THR A C 1
ATOM 949 O O . THR A 1 120 ? 3.410 -2.027 -4.449 1.00 96.62 120 THR A O 1
ATOM 952 N N . GLY A 1 121 ? 3.048 -0.247 -5.776 1.00 95.62 121 GLY A N 1
ATOM 953 C CA . GLY A 1 121 ? 1.806 0.159 -5.115 1.00 95.62 121 GLY A CA 1
ATOM 954 C C . GLY A 1 121 ? 0.736 -0.933 -5.179 1.00 95.62 121 GLY A C 1
ATOM 955 O O . GLY A 1 121 ? 0.123 -1.252 -4.161 1.00 95.62 121 GLY A O 1
ATOM 956 N N . LYS A 1 122 ? 0.565 -1.574 -6.344 1.00 97.31 122 LYS A N 1
ATOM 957 C CA . LYS A 1 122 ? -0.361 -2.702 -6.518 1.00 97.31 122 LYS A CA 1
ATOM 958 C C . LYS A 1 122 ? 0.010 -3.885 -5.622 1.00 97.31 122 LYS A C 1
ATOM 960 O O . LYS A 1 122 ? -0.852 -4.379 -4.897 1.00 97.31 122 LYS A O 1
ATOM 965 N N . VAL A 1 123 ? 1.290 -4.279 -5.614 1.00 96.88 123 VAL A N 1
ATOM 966 C CA . VAL A 1 123 ? 1.809 -5.352 -4.742 1.00 96.88 123 VAL A CA 1
ATOM 967 C C . VAL A 1 123 ? 1.485 -5.067 -3.276 1.00 96.88 123 VAL A C 1
ATOM 969 O O . VAL A 1 123 ? 1.009 -5.944 -2.560 1.00 96.88 123 VAL A O 1
ATOM 972 N N . VAL A 1 124 ? 1.713 -3.837 -2.817 1.00 96.19 124 VAL A N 1
ATOM 973 C CA . VAL A 1 124 ? 1.470 -3.453 -1.423 1.00 96.19 124 VAL A CA 1
ATOM 974 C C . VAL A 1 124 ? -0.012 -3.485 -1.066 1.00 96.19 124 VAL A C 1
ATOM 976 O O . VAL A 1 124 ? -0.353 -4.005 -0.006 1.00 96.19 124 VAL A O 1
ATOM 979 N N . LEU A 1 125 ? -0.888 -2.966 -1.928 1.00 96.12 125 LEU A N 1
ATOM 980 C CA . LEU A 1 125 ? -2.333 -2.989 -1.684 1.00 96.12 125 LEU A CA 1
ATOM 981 C C . LEU A 1 125 ? -2.869 -4.424 -1.612 1.00 96.12 125 LEU A C 1
ATOM 983 O O . LEU A 1 125 ? -3.661 -4.729 -0.720 1.00 96.12 125 LEU A O 1
ATOM 987 N N . ASP A 1 126 ? -2.372 -5.322 -2.469 1.00 94.75 126 ASP A N 1
ATOM 988 C CA . ASP A 1 126 ? -2.692 -6.750 -2.388 1.00 94.75 126 ASP A CA 1
ATOM 989 C C . ASP A 1 126 ? -2.175 -7.376 -1.079 1.00 94.75 126 ASP A C 1
ATOM 991 O O . ASP A 1 126 ? -2.910 -8.102 -0.415 1.00 94.75 126 ASP A O 1
ATOM 995 N N . LEU A 1 127 ? -0.941 -7.061 -0.658 1.00 92.38 127 LEU A N 1
ATOM 996 C CA . LEU A 1 127 ? -0.348 -7.542 0.605 1.00 92.38 127 LEU A CA 1
ATOM 997 C C . LEU A 1 127 ? -1.028 -6.993 1.866 1.00 92.38 127 LEU A C 1
ATOM 999 O O . LEU A 1 127 ? -0.842 -7.542 2.958 1.00 92.38 127 LEU A O 1
ATOM 1003 N N . LEU A 1 128 ? -1.711 -5.861 1.740 1.00 90.00 128 LEU A N 1
ATOM 1004 C CA . LEU A 1 128 ? -2.552 -5.264 2.770 1.00 90.00 128 LEU A CA 1
ATOM 1005 C C . LEU A 1 128 ? -3.961 -5.884 2.763 1.00 90.00 128 LEU A C 1
ATOM 1007 O O . LEU A 1 128 ? -4.660 -5.836 3.771 1.00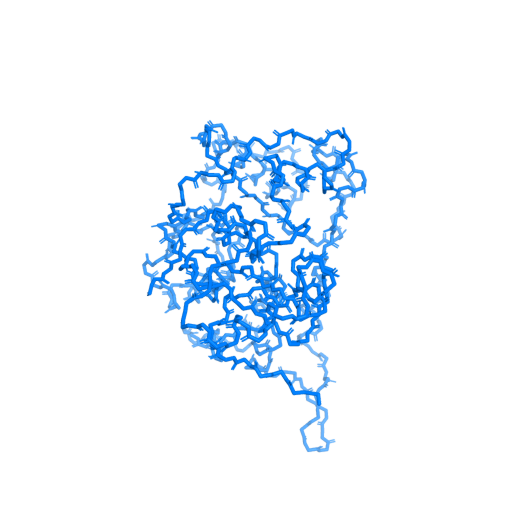 90.00 128 LEU A O 1
ATOM 1011 N N . GLY A 1 129 ? -4.346 -6.543 1.669 1.00 93.06 129 GLY A N 1
ATOM 1012 C CA . GLY A 1 129 ? -5.674 -7.120 1.492 1.00 93.06 129 GLY A CA 1
ATOM 1013 C C . GLY A 1 129 ? -6.735 -6.070 1.177 1.00 93.06 129 GLY A C 1
ATOM 1014 O O . GLY A 1 129 ? -7.916 -6.362 1.314 1.00 93.06 129 GLY A O 1
ATOM 1015 N N . ILE A 1 130 ? -6.347 -4.856 0.773 1.00 93.38 130 ILE A N 1
ATOM 1016 C CA . ILE A 1 130 ? -7.299 -3.807 0.400 1.00 93.38 130 ILE A CA 1
ATOM 1017 C C . ILE A 1 130 ? -7.980 -4.212 -0.907 1.00 93.38 130 ILE A C 1
ATOM 1019 O O . ILE A 1 130 ? -7.331 -4.604 -1.883 1.00 93.38 130 ILE A O 1
ATOM 1023 N N . GLU A 1 131 ? -9.305 -4.140 -0.926 1.00 94.81 131 GLU A N 1
ATOM 1024 C CA . GLU A 1 131 ? -10.078 -4.399 -2.130 1.00 94.81 131 GLU A CA 1
ATOM 1025 C C . GLU A 1 131 ? -9.878 -3.252 -3.122 1.00 94.81 131 GLU A C 1
ATOM 1027 O O . GLU A 1 131 ? -10.002 -2.086 -2.757 1.00 94.81 131 GLU A O 1
ATOM 1032 N N . ILE A 1 132 ? -9.546 -3.575 -4.374 1.00 96.12 132 ILE A N 1
ATOM 1033 C CA . ILE A 1 132 ? -9.228 -2.591 -5.414 1.00 96.12 132 ILE A CA 1
ATOM 1034 C C . ILE A 1 132 ? -10.320 -2.673 -6.475 1.00 96.12 132 ILE A C 1
ATOM 1036 O O . ILE A 1 132 ? -10.421 -3.689 -7.157 1.00 96.12 132 ILE A O 1
ATOM 1040 N N . GLU A 1 133 ? -11.108 -1.609 -6.624 1.00 95.62 133 GLU A N 1
ATOM 1041 C CA . GLU A 1 133 ? -12.114 -1.494 -7.691 1.00 95.62 133 GLU A CA 1
ATOM 1042 C C . GLU A 1 133 ? -11.440 -1.256 -9.043 1.00 95.62 133 GLU A C 1
ATOM 1044 O O . GLU A 1 133 ? -11.793 -1.880 -10.038 1.00 95.62 133 GLU A O 1
ATOM 1049 N N . ALA A 1 134 ? -10.464 -0.346 -9.084 1.00 95.50 134 ALA A N 1
ATOM 1050 C CA . ALA A 1 134 ? -9.731 -0.030 -10.303 1.00 95.50 134 ALA A CA 1
ATOM 1051 C C . ALA A 1 134 ? -8.315 0.457 -9.988 1.00 95.50 134 ALA A C 1
ATOM 1053 O O . ALA A 1 134 ? -8.120 1.275 -9.085 1.00 95.50 134 ALA A O 1
ATOM 1054 N N . TYR A 1 135 ? -7.342 -0.001 -10.775 1.00 97.50 135 TYR A N 1
ATOM 1055 C CA . TYR A 1 135 ? -5.952 0.443 -10.700 1.00 97.50 135 TYR A CA 1
ATOM 1056 C C . TYR A 1 135 ? -5.498 0.938 -12.072 1.00 97.50 135 TYR A C 1
ATOM 1058 O O . TYR A 1 135 ? -5.334 0.141 -12.993 1.00 97.50 135 TYR A O 1
ATOM 1066 N N . TYR A 1 136 ? -5.305 2.246 -12.218 1.00 95.50 136 TYR A N 1
ATOM 1067 C CA . TYR A 1 136 ? -4.811 2.865 -13.447 1.00 95.50 136 TYR A CA 1
ATOM 1068 C C . TYR A 1 136 ? -3.335 3.220 -13.287 1.00 95.50 136 TYR A C 1
ATOM 1070 O O . TYR A 1 136 ? -2.974 3.866 -12.306 1.00 95.50 136 TYR A O 1
ATOM 1078 N N . ALA A 1 137 ? -2.497 2.816 -14.239 1.00 94.56 137 ALA A N 1
ATOM 1079 C CA . ALA A 1 137 ? -1.046 2.979 -14.185 1.00 94.56 137 ALA A CA 1
ATOM 1080 C C . ALA A 1 137 ? -0.524 3.725 -15.418 1.00 94.56 137 ALA A C 1
ATOM 1082 O O . ALA A 1 137 ? -0.744 3.296 -16.552 1.00 94.56 137 ALA A O 1
ATOM 1083 N N . SER A 1 138 ? 0.169 4.843 -15.202 1.00 91.75 138 SER A N 1
ATOM 1084 C CA . SER A 1 138 ? 0.930 5.536 -16.246 1.00 91.75 138 SER A CA 1
ATOM 1085 C C . SER A 1 138 ? 2.394 5.111 -16.167 1.00 91.75 138 SER A C 1
ATOM 1087 O O . SER A 1 138 ? 3.068 5.375 -15.170 1.00 91.75 138 SER A O 1
ATOM 1089 N N . GLU A 1 139 ? 2.879 4.454 -17.218 1.00 92.25 139 GLU A N 1
ATOM 1090 C CA . GLU A 1 139 ? 4.268 4.027 -17.378 1.00 92.25 139 GLU A CA 1
ATOM 1091 C C . GLU A 1 139 ? 4.620 3.984 -18.873 1.00 92.25 139 GLU A C 1
ATOM 1093 O O . GLU A 1 139 ? 3.768 3.716 -19.722 1.00 92.25 139 GLU A O 1
ATOM 1098 N N . ILE A 1 140 ? 5.882 4.267 -19.197 1.00 90.38 140 ILE A N 1
ATOM 1099 C CA . ILE A 1 140 ? 6.427 4.272 -20.563 1.00 90.38 140 ILE A CA 1
ATOM 1100 C C . ILE A 1 140 ? 7.597 3.291 -20.728 1.00 90.38 140 ILE A C 1
ATOM 1102 O O . ILE A 1 140 ? 7.960 2.930 -21.849 1.00 90.38 140 ILE A O 1
ATOM 1106 N N . ALA A 1 141 ? 8.212 2.852 -19.627 1.00 91.88 141 ALA A N 1
ATOM 1107 C CA . ALA A 1 141 ? 9.295 1.884 -19.641 1.00 91.88 141 ALA A CA 1
ATOM 1108 C C . ALA A 1 141 ? 8.755 0.491 -19.990 1.00 91.88 141 ALA A C 1
ATOM 1110 O O . ALA A 1 141 ? 8.113 -0.172 -19.178 1.00 91.88 141 ALA A O 1
ATOM 1111 N N . THR A 1 142 ? 9.074 0.022 -21.196 1.00 95.06 142 THR A N 1
ATOM 1112 C CA . THR A 1 142 ? 8.581 -1.250 -21.747 1.00 95.06 142 THR A CA 1
ATOM 1113 C C . THR A 1 142 ? 8.823 -2.444 -20.825 1.00 95.06 142 THR A C 1
ATOM 1115 O O . THR A 1 142 ? 7.909 -3.231 -20.610 1.00 95.06 142 THR A O 1
ATOM 1118 N N . ASP A 1 143 ? 10.009 -2.553 -20.222 1.00 96.56 143 ASP A N 1
ATOM 1119 C CA . ASP A 1 143 ? 10.325 -3.628 -19.270 1.00 96.56 143 ASP A CA 1
ATOM 1120 C C . ASP A 1 143 ? 9.450 -3.595 -18.018 1.00 96.56 143 ASP A C 1
ATOM 1122 O O . ASP A 1 143 ? 9.034 -4.637 -17.517 1.00 96.56 143 ASP A O 1
ATOM 1126 N N . ALA A 1 144 ? 9.172 -2.396 -17.507 1.00 95.19 144 ALA A N 1
ATOM 1127 C CA . ALA A 1 144 ? 8.371 -2.213 -16.309 1.00 95.19 144 ALA A CA 1
ATOM 1128 C C . ALA A 1 144 ? 6.907 -2.586 -16.587 1.00 95.19 144 ALA A C 1
ATOM 1130 O O . ALA A 1 144 ? 6.320 -3.383 -15.856 1.00 95.19 144 ALA A O 1
ATOM 1131 N N . ILE A 1 145 ? 6.379 -2.135 -17.732 1.00 96.12 145 ILE A N 1
ATOM 1132 C CA . ILE A 1 145 ? 5.056 -2.522 -18.238 1.00 96.12 145 ILE A CA 1
ATOM 1133 C C . ILE A 1 145 ? 4.963 -4.043 -18.422 1.00 96.12 145 ILE A C 1
ATOM 1135 O O . ILE A 1 145 ? 3.958 -4.639 -18.042 1.00 96.12 145 ILE A O 1
ATOM 1139 N N . MET A 1 146 ? 5.998 -4.695 -18.969 1.00 96.69 146 MET A N 1
ATOM 1140 C CA . MET A 1 146 ? 6.020 -6.157 -19.121 1.00 96.69 146 MET A CA 1
ATOM 1141 C C . MET A 1 146 ? 5.938 -6.873 -17.769 1.00 96.69 146 MET A C 1
ATOM 1143 O O . MET A 1 146 ? 5.130 -7.791 -17.628 1.00 96.69 146 MET A O 1
ATOM 1147 N N . VAL A 1 147 ? 6.722 -6.441 -16.772 1.00 97.06 147 VAL A N 1
ATOM 1148 C CA . VAL A 1 147 ? 6.637 -6.969 -15.398 1.00 97.06 147 VAL A CA 1
ATOM 1149 C C . VAL A 1 147 ? 5.226 -6.817 -14.852 1.00 97.06 147 VAL A C 1
ATOM 1151 O O . VAL A 1 147 ? 4.637 -7.806 -14.413 1.00 97.06 147 VAL A O 1
ATOM 1154 N N . THR A 1 148 ? 4.657 -5.619 -14.937 1.00 96.62 148 THR A N 1
ATOM 1155 C CA . THR A 1 148 ? 3.317 -5.337 -14.423 1.00 96.62 148 THR A CA 1
ATOM 1156 C C . THR A 1 148 ? 2.248 -6.179 -15.118 1.00 96.62 148 THR A C 1
ATOM 1158 O O . THR A 1 148 ? 1.450 -6.823 -14.440 1.00 96.62 148 THR A O 1
ATOM 1161 N N . ASN A 1 149 ? 2.263 -6.265 -16.449 1.00 96.44 149 ASN A N 1
ATOM 1162 C CA . ASN A 1 149 ? 1.272 -7.029 -17.210 1.00 96.44 149 ASN A CA 1
ATOM 1163 C C . ASN A 1 149 ? 1.363 -8.536 -16.941 1.00 96.44 149 ASN A C 1
ATOM 1165 O O . ASN A 1 149 ? 0.336 -9.201 -16.837 1.00 96.44 149 ASN A O 1
ATOM 1169 N N . ILE A 1 150 ? 2.571 -9.089 -16.798 1.00 96.81 150 ILE A N 1
ATOM 1170 C CA . ILE A 1 150 ? 2.749 -10.520 -16.510 1.00 96.81 150 ILE A CA 1
ATOM 1171 C C . ILE A 1 150 ? 2.343 -10.845 -15.068 1.00 96.81 150 ILE A C 1
ATOM 1173 O O . ILE A 1 150 ? 1.781 -11.910 -14.817 1.00 96.81 150 ILE A O 1
ATOM 1177 N N . ARG A 1 151 ? 2.609 -9.945 -14.113 1.00 96.50 151 ARG A N 1
ATOM 1178 C CA . ARG A 1 151 ? 2.315 -10.178 -12.689 1.00 96.50 151 ARG A CA 1
ATOM 1179 C C . ARG A 1 151 ? 0.873 -9.894 -12.306 1.00 96.50 151 ARG A C 1
ATOM 1181 O O . ARG A 1 151 ? 0.324 -10.619 -11.483 1.00 96.50 151 ARG A O 1
ATOM 1188 N N . HIS A 1 152 ? 0.274 -8.865 -12.892 1.00 96.25 152 HIS A N 1
ATOM 1189 C CA . HIS A 1 152 ? -1.034 -8.352 -12.483 1.00 96.25 152 HIS A CA 1
ATOM 1190 C C . HIS A 1 152 ? -2.105 -8.484 -13.569 1.00 96.25 152 HIS A C 1
ATOM 1192 O O . HIS A 1 152 ? -3.281 -8.242 -13.290 1.00 96.25 152 HIS A O 1
ATOM 1198 N N . GLY A 1 153 ? -1.743 -8.902 -14.785 1.00 93.69 153 GLY A N 1
ATOM 1199 C CA . GLY A 1 153 ? -2.687 -9.132 -15.876 1.00 93.69 153 GLY A CA 1
ATOM 1200 C C . GLY A 1 153 ? -3.573 -7.917 -16.144 1.00 93.69 153 GLY A C 1
ATOM 1201 O O . GLY A 1 153 ? -3.118 -6.777 -16.142 1.00 93.69 153 GLY A O 1
ATOM 1202 N N . SER A 1 154 ? -4.870 -8.164 -16.320 1.00 92.38 154 SER A N 1
ATOM 1203 C CA . SER A 1 154 ? -5.874 -7.122 -16.559 1.00 92.38 154 SER A CA 1
ATOM 1204 C C . SER A 1 154 ? -6.284 -6.337 -15.308 1.00 92.38 154 SER A C 1
ATOM 1206 O O . SER A 1 154 ? -7.129 -5.454 -15.418 1.00 92.38 154 SER A O 1
ATOM 1208 N N . SER A 1 155 ? -5.735 -6.649 -14.126 1.00 95.50 155 SER A N 1
ATOM 1209 C CA . SER A 1 155 ? -6.061 -5.913 -12.891 1.00 95.50 155 SER A CA 1
ATOM 1210 C C . SER A 1 155 ? -5.381 -4.542 -12.802 1.00 95.50 155 SER A C 1
ATOM 1212 O O . SER A 1 155 ? -5.712 -3.757 -11.916 1.00 95.50 155 SER A O 1
ATOM 1214 N N . VAL A 1 156 ? -4.449 -4.252 -13.718 1.00 96.94 156 VAL A N 1
ATOM 1215 C CA . VAL A 1 156 ? -3.809 -2.944 -13.883 1.00 96.94 156 VAL A CA 1
ATOM 1216 C C . VAL A 1 156 ? -4.109 -2.413 -15.284 1.00 96.94 156 VAL A C 1
ATOM 1218 O O . VAL A 1 156 ? -3.748 -3.022 -16.290 1.00 96.94 156 VAL A O 1
ATOM 1221 N N . HIS A 1 157 ? -4.760 -1.256 -15.353 1.00 95.81 157 HIS A N 1
ATOM 1222 C CA . HIS A 1 157 ? -5.099 -0.572 -16.595 1.00 95.81 157 HIS A CA 1
ATOM 1223 C C . HIS A 1 157 ? -3.972 0.388 -16.982 1.00 95.81 157 HIS A C 1
ATOM 1225 O O . HIS A 1 157 ? -3.822 1.453 -16.383 1.00 95.81 157 HIS A O 1
ATOM 1231 N N . GLN A 1 158 ? -3.185 0.015 -17.990 1.00 94.38 158 GLN A N 1
ATOM 1232 C CA . GLN A 1 158 ? -2.133 0.874 -18.532 1.00 94.38 158 GLN A CA 1
ATOM 1233 C C . GLN A 1 158 ? -2.751 2.050 -19.296 1.00 94.38 158 GLN A C 1
ATOM 1235 O O . GLN A 1 158 ? -3.498 1.842 -20.252 1.00 94.38 158 GLN A O 1
ATOM 1240 N N . ILE A 1 159 ? -2.434 3.275 -18.878 1.00 91.62 159 ILE A N 1
ATOM 1241 C CA . ILE A 1 159 ? -2.974 4.519 -19.460 1.00 91.62 159 ILE A CA 1
ATOM 1242 C C . ILE A 1 159 ? -1.930 5.330 -20.247 1.00 91.62 159 ILE A C 1
ATOM 1244 O O . ILE A 1 159 ? -2.240 6.418 -20.719 1.00 91.62 159 ILE A O 1
ATOM 1248 N N . GLY A 1 160 ? -0.716 4.797 -20.424 1.00 87.06 160 GLY A N 1
ATOM 1249 C CA . GLY A 1 160 ? 0.315 5.377 -21.293 1.00 87.06 160 GLY A CA 1
ATOM 1250 C C . GLY A 1 160 ? 1.073 6.561 -20.685 1.00 87.06 160 GLY A C 1
ATOM 1251 O O . GLY A 1 160 ? 1.193 6.677 -19.462 1.00 87.06 160 GLY A O 1
ATOM 1252 N N . ASP A 1 161 ? 1.630 7.422 -21.545 1.00 84.81 161 ASP A N 1
ATOM 1253 C CA . ASP A 1 161 ? 2.427 8.584 -21.127 1.00 84.81 161 ASP A CA 1
ATOM 1254 C C . ASP A 1 161 ? 1.536 9.630 -20.438 1.00 84.81 161 ASP A C 1
ATOM 1256 O O . ASP A 1 161 ? 0.549 10.111 -20.992 1.00 84.81 161 ASP A O 1
ATOM 1260 N N . ILE A 1 162 ? 1.932 10.053 -19.236 1.00 80.50 162 ILE A N 1
ATOM 1261 C CA . ILE A 1 162 ? 1.263 11.108 -18.466 1.00 80.50 162 ILE A CA 1
ATOM 1262 C C . ILE A 1 162 ? 1.067 12.412 -19.253 1.00 80.50 162 ILE A C 1
ATOM 1264 O O . ILE A 1 162 ? 0.162 13.196 -18.949 1.00 80.50 162 ILE A O 1
ATOM 1268 N N . LYS A 1 163 ? 1.915 12.686 -20.247 1.00 76.69 163 LYS A N 1
ATOM 1269 C CA . LYS A 1 163 ? 1.791 13.868 -21.108 1.00 76.69 163 LYS A CA 1
ATOM 1270 C C . LYS A 1 163 ? 0.536 13.825 -21.975 1.00 76.69 163 LYS A C 1
ATOM 1272 O O . LYS A 1 163 ? -0.010 14.885 -22.256 1.00 76.69 163 LYS A O 1
ATOM 1277 N N . GLU A 1 164 ? 0.071 12.637 -22.351 1.00 78.12 164 GLU A N 1
ATOM 1278 C CA . GLU A 1 164 ? -1.146 12.443 -23.152 1.00 78.12 164 GLU A CA 1
ATOM 1279 C C . GLU A 1 164 ? -2.420 12.569 -22.304 1.00 78.12 164 GLU A C 1
ATOM 1281 O O . GLU A 1 164 ? -3.492 12.855 -22.824 1.00 78.12 164 GLU A O 1
ATOM 1286 N N . ILE A 1 165 ? -2.295 12.421 -20.982 1.00 71.69 165 ILE A N 1
ATOM 1287 C CA . ILE A 1 165 ? -3.408 12.501 -20.023 1.00 71.69 165 ILE A CA 1
ATOM 1288 C C . ILE A 1 165 ? -3.728 13.961 -19.650 1.00 71.69 165 ILE A C 1
ATOM 1290 O O . ILE A 1 165 ? -4.833 14.284 -19.210 1.00 71.69 165 ILE A O 1
ATOM 1294 N N . THR A 1 166 ? -2.768 14.877 -19.803 1.00 64.00 166 THR A N 1
ATOM 1295 C CA . THR A 1 166 ? -2.954 16.295 -19.465 1.00 64.00 166 THR A CA 1
ATOM 1296 C C . THR A 1 166 ? -3.060 17.165 -20.714 1.00 64.00 166 THR A C 1
ATOM 1298 O O . THR A 1 166 ? -2.109 17.238 -21.483 1.00 64.00 166 THR A O 1
ATOM 1301 N N . ASP A 1 167 ? -4.142 17.933 -20.852 1.00 56.03 167 ASP A N 1
ATOM 1302 C CA . ASP A 1 167 ? -4.427 18.791 -22.022 1.00 56.03 167 ASP A CA 1
ATOM 1303 C C . ASP A 1 167 ? -3.468 19.991 -22.241 1.00 56.03 167 ASP A C 1
ATOM 1305 O O . ASP A 1 167 ? -3.761 20.882 -23.038 1.00 56.03 167 ASP A O 1
ATOM 1309 N N . GLN A 1 168 ? -2.333 20.086 -21.536 1.00 52.66 168 GLN A N 1
ATOM 1310 C CA . GLN A 1 168 ? -1.467 21.272 -21.561 1.00 52.66 168 GLN A CA 1
ATOM 1311 C C . GLN A 1 168 ? -0.063 21.000 -22.113 1.00 52.66 168 GLN A C 1
ATOM 1313 O O . GLN A 1 168 ? 0.674 20.140 -21.631 1.00 52.66 168 GLN A O 1
ATOM 1318 N N . LYS A 1 169 ? 0.344 21.829 -23.086 1.00 47.62 169 LYS A N 1
ATOM 1319 C CA . LYS A 1 169 ? 1.719 21.925 -23.604 1.00 47.62 169 LYS A CA 1
ATOM 1320 C C . LYS A 1 169 ? 2.646 22.499 -22.520 1.00 47.62 169 LYS A C 1
ATOM 1322 O O . LYS A 1 169 ? 2.704 23.711 -22.322 1.00 47.62 169 LYS A O 1
ATOM 1327 N N . ARG A 1 170 ? 3.372 21.629 -21.811 1.00 53.03 170 ARG A N 1
ATOM 1328 C CA . ARG A 1 170 ? 4.306 21.976 -20.719 1.00 53.03 170 ARG A CA 1
ATOM 1329 C C . ARG A 1 170 ? 5.644 22.502 -21.266 1.00 53.03 170 ARG A C 1
ATOM 1331 O O . ARG A 1 170 ? 6.657 21.815 -21.200 1.00 53.03 170 ARG A O 1
ATOM 1338 N N . ASN A 1 171 ? 5.655 23.712 -21.825 1.00 48.72 171 ASN A N 1
ATOM 1339 C CA . ASN A 1 171 ? 6.866 24.309 -22.417 1.00 48.72 171 ASN A CA 1
ATOM 1340 C C . ASN A 1 171 ? 7.671 25.204 -21.451 1.00 48.72 171 ASN A C 1
ATOM 1342 O O . ASN A 1 171 ? 8.714 25.723 -21.837 1.00 48.72 171 ASN A O 1
ATOM 1346 N N . SER A 1 172 ? 7.206 25.406 -20.215 1.00 46.66 172 SER A N 1
ATOM 1347 C CA . SER A 1 172 ? 7.694 26.474 -19.326 1.00 46.66 172 SER A CA 1
ATOM 1348 C C . SER A 1 172 ? 8.554 26.023 -18.135 1.00 46.66 172 SER A C 1
ATOM 1350 O O . SER A 1 172 ? 8.995 26.879 -17.376 1.00 46.66 172 SER A O 1
ATOM 1352 N N . VAL A 1 173 ? 8.854 24.726 -17.970 1.00 47.53 173 VAL A N 1
ATOM 1353 C CA . VAL A 1 173 ? 9.728 24.233 -16.880 1.00 47.53 173 VAL A CA 1
ATOM 1354 C C . VAL A 1 173 ? 10.935 23.480 -17.433 1.00 47.53 173 VAL A C 1
ATOM 1356 O O . VAL A 1 173 ? 10.783 22.533 -18.209 1.00 47.53 173 VAL A O 1
ATOM 1359 N N . GLN A 1 174 ? 12.138 23.916 -17.041 1.00 46.19 174 GLN A N 1
ATOM 1360 C CA . GLN A 1 174 ? 13.403 23.259 -17.379 1.00 46.19 174 GLN A CA 1
ATOM 1361 C C . GLN A 1 174 ? 13.582 21.978 -16.546 1.00 46.19 174 GLN A C 1
ATOM 1363 O O . GLN A 1 174 ? 13.441 21.995 -15.327 1.00 46.19 174 GLN A O 1
ATOM 1368 N N . GLY A 1 175 ? 13.923 20.872 -17.214 1.00 54.31 175 GLY A N 1
ATOM 1369 C CA . GLY A 1 175 ? 14.194 19.570 -16.591 1.00 54.31 175 GLY A CA 1
ATOM 1370 C C . GLY A 1 175 ? 13.007 18.598 -16.632 1.00 54.31 175 GLY A C 1
ATOM 1371 O O . GLY A 1 175 ? 11.874 18.957 -16.315 1.00 54.31 175 GLY A O 1
ATOM 1372 N N . GLN A 1 176 ? 13.273 17.340 -17.012 1.00 58.97 176 GLN A N 1
ATOM 1373 C CA . GLN A 1 176 ? 12.236 16.311 -17.181 1.00 58.97 176 GLN A CA 1
ATOM 1374 C C . GLN A 1 176 ? 11.471 16.048 -15.873 1.00 58.97 176 GLN A C 1
ATOM 1376 O O . GLN A 1 176 ? 10.245 16.083 -15.877 1.00 58.97 176 GLN A O 1
ATOM 1381 N N . SER A 1 177 ? 12.162 15.890 -14.741 1.00 61.75 177 SER A N 1
ATOM 1382 C CA . SER A 1 177 ? 11.532 15.588 -13.445 1.00 61.75 177 SER A CA 1
ATOM 1383 C C . SER A 1 177 ? 10.593 16.696 -12.946 1.00 61.75 177 SER A C 1
ATOM 1385 O O . SER A 1 177 ? 9.539 16.403 -12.387 1.00 61.75 177 SER A O 1
ATOM 1387 N N . GLY A 1 178 ? 10.918 17.971 -13.199 1.00 61.09 178 GLY A N 1
ATOM 1388 C CA . GLY A 1 178 ? 10.052 19.101 -12.837 1.00 61.09 178 GLY A CA 1
ATOM 1389 C C . GLY A 1 178 ? 8.751 19.133 -13.646 1.00 61.09 178 GLY A C 1
ATOM 1390 O O . GLY A 1 178 ? 7.681 19.401 -13.102 1.00 61.09 178 GLY A O 1
ATOM 1391 N N . GLN A 1 179 ? 8.812 18.775 -14.934 1.00 64.12 179 GLN A N 1
ATOM 1392 C CA . GLN A 1 179 ? 7.615 18.658 -15.775 1.00 64.12 179 GLN A CA 1
ATOM 1393 C C . GLN A 1 179 ? 6.707 17.506 -15.335 1.00 64.12 179 GLN A C 1
ATOM 1395 O O . GLN A 1 179 ? 5.484 17.626 -15.436 1.00 64.12 179 GLN A O 1
ATOM 1400 N N . LEU A 1 180 ? 7.285 16.399 -14.860 1.00 67.44 180 LEU A N 1
ATOM 1401 C CA . LEU A 1 180 ? 6.541 15.252 -14.335 1.00 67.44 180 LEU A CA 1
ATOM 1402 C C . LEU A 1 180 ? 5.801 15.608 -13.040 1.00 67.44 180 LEU A C 1
ATOM 1404 O O . LEU A 1 180 ? 4.608 15.326 -12.934 1.00 67.44 180 LEU A O 1
ATOM 1408 N N . PHE A 1 181 ? 6.467 16.314 -12.122 1.00 68.56 181 PHE A N 1
ATOM 1409 C CA . PHE A 1 181 ? 5.867 16.794 -10.874 1.00 68.56 181 PHE A CA 1
ATOM 1410 C C . PHE A 1 181 ? 4.659 17.714 -11.110 1.00 68.56 181 PHE A C 1
ATOM 1412 O O . PHE A 1 181 ? 3.605 17.524 -10.511 1.00 68.56 181 PHE A O 1
ATOM 1419 N N . ILE A 1 182 ? 4.756 18.661 -12.046 1.00 67.62 182 ILE A N 1
ATOM 1420 C CA . ILE A 1 182 ? 3.620 19.538 -12.384 1.00 67.62 182 ILE A CA 1
ATOM 1421 C C . ILE A 1 182 ? 2.443 18.736 -12.949 1.00 67.62 182 ILE A C 1
ATOM 1423 O O . ILE A 1 182 ? 1.287 19.025 -12.645 1.00 67.62 182 ILE A O 1
ATOM 1427 N N . GLY A 1 183 ? 2.731 17.702 -13.745 1.00 67.56 183 GLY A N 1
ATOM 1428 C CA . GLY A 1 183 ? 1.705 16.775 -14.221 1.00 67.56 183 GLY A CA 1
ATOM 1429 C C . GLY A 1 183 ? 0.991 16.051 -13.085 1.00 67.56 183 GLY A C 1
ATOM 1430 O O . GLY A 1 183 ? -0.233 15.952 -13.113 1.00 67.56 183 GLY A O 1
ATOM 1431 N N . PHE A 1 184 ? 1.750 15.591 -12.088 1.00 73.25 184 PHE A N 1
ATOM 1432 C CA . PHE A 1 184 ? 1.212 14.965 -10.883 1.00 73.25 184 PHE A CA 1
ATOM 1433 C C . PHE A 1 184 ? 0.274 15.919 -10.129 1.00 73.25 184 PHE A C 1
ATOM 1435 O O . PHE A 1 184 ? -0.892 15.585 -9.936 1.00 73.25 184 PHE A O 1
ATOM 1442 N N . VAL A 1 185 ? 0.734 17.130 -9.791 1.00 69.31 185 VAL A N 1
ATOM 1443 C CA . VAL A 1 185 ? -0.066 18.117 -9.035 1.00 69.31 185 VAL A CA 1
ATOM 1444 C C . VAL A 1 185 ? -1.358 18.481 -9.770 1.00 69.31 185 VAL A C 1
ATOM 1446 O O . VAL A 1 185 ? -2.429 18.530 -9.171 1.00 69.31 185 VAL A O 1
ATOM 1449 N N . HIS A 1 186 ? -1.291 18.681 -11.089 1.00 72.38 186 HIS A N 1
ATOM 1450 C CA . HIS A 1 186 ? -2.477 18.989 -11.894 1.00 72.38 186 HIS A CA 1
ATOM 1451 C C . HIS A 1 186 ? -3.523 17.870 -11.860 1.00 72.38 186 HIS A C 1
ATOM 1453 O O . HIS A 1 186 ? -4.724 18.137 -11.794 1.00 72.38 186 HIS A O 1
ATOM 1459 N N . LEU A 1 187 ? -3.075 16.613 -11.908 1.00 74.62 187 LEU A N 1
ATOM 1460 C CA . LEU A 1 187 ? -3.967 15.461 -11.826 1.00 74.62 187 LEU A CA 1
ATOM 1461 C C . LEU A 1 187 ? -4.555 15.298 -10.425 1.00 74.62 187 LEU A C 1
ATOM 1463 O O . LEU A 1 187 ? -5.753 15.046 -10.330 1.00 74.62 187 LEU A O 1
ATOM 1467 N N . VAL A 1 188 ? -3.768 15.505 -9.365 1.00 74.25 188 VAL A N 1
ATOM 1468 C CA . VAL A 1 188 ? -4.267 15.486 -7.980 1.00 74.25 188 VAL A CA 1
ATOM 1469 C C . VAL A 1 188 ? -5.365 16.531 -7.792 1.00 74.25 188 VAL A C 1
ATOM 1471 O O . VAL A 1 188 ? -6.475 16.162 -7.420 1.00 74.25 188 VAL A O 1
ATOM 1474 N N . ASN A 1 189 ? -5.126 17.786 -8.186 1.00 70.88 189 ASN A N 1
ATOM 1475 C CA . ASN A 1 189 ? -6.132 18.851 -8.086 1.00 70.88 189 ASN A CA 1
ATOM 1476 C C . ASN A 1 189 ? -7.419 18.502 -8.856 1.00 70.88 189 ASN A C 1
ATOM 1478 O O . ASN A 1 189 ? -8.528 18.709 -8.364 1.00 70.88 189 ASN A O 1
ATOM 1482 N N . LYS A 1 190 ? -7.296 17.937 -10.068 1.00 77.56 190 LYS A N 1
ATOM 1483 C CA . LYS A 1 190 ? -8.459 17.454 -10.832 1.00 77.56 190 LYS A CA 1
ATOM 1484 C C . LYS A 1 190 ? -9.197 16.338 -10.085 1.00 77.56 190 LYS A C 1
ATOM 1486 O O . LYS A 1 190 ? -10.424 16.358 -10.040 1.00 77.56 190 LYS A O 1
ATOM 1491 N N . VAL A 1 191 ? -8.478 15.366 -9.524 1.00 77.88 191 VAL A N 1
ATOM 1492 C CA . VAL A 1 191 ? -9.067 14.248 -8.773 1.00 77.88 191 VAL A CA 1
ATOM 1493 C C . VAL A 1 191 ? -9.781 14.751 -7.522 1.00 77.88 191 VAL A C 1
ATOM 1495 O O . VAL A 1 191 ? -10.898 14.306 -7.277 1.00 77.88 191 VAL A O 1
ATOM 1498 N N . GLU A 1 192 ? -9.203 15.690 -6.777 1.00 72.38 192 GLU A N 1
ATOM 1499 C CA . GLU A 1 192 ? -9.826 16.297 -5.595 1.00 72.38 192 GLU A CA 1
ATOM 1500 C C . GLU A 1 192 ? -11.143 16.994 -5.951 1.00 72.38 192 GLU A C 1
ATOM 1502 O O . GLU A 1 192 ? -12.188 16.656 -5.391 1.00 72.38 192 GLU A O 1
ATOM 1507 N N . ILE A 1 193 ? -11.138 17.857 -6.974 1.00 74.50 193 ILE A N 1
ATOM 1508 C CA . ILE A 1 193 ? -12.349 18.542 -7.462 1.00 74.50 193 ILE A CA 1
ATOM 1509 C C . ILE A 1 193 ? -13.435 17.533 -7.875 1.00 74.50 193 ILE A C 1
ATOM 1511 O O . ILE A 1 193 ? -14.619 17.715 -7.583 1.00 74.50 193 ILE A O 1
ATOM 1515 N N . LEU A 1 194 ? -13.047 16.448 -8.551 1.00 77.88 194 LEU A N 1
ATOM 1516 C CA . LEU A 1 194 ? -13.973 15.405 -9.006 1.00 77.88 194 LEU A CA 1
ATOM 1517 C C . LEU A 1 194 ? -14.433 14.468 -7.880 1.00 77.88 194 LEU A C 1
ATOM 1519 O O . LEU A 1 194 ? -15.427 13.752 -8.044 1.00 77.88 194 LEU A O 1
ATOM 1523 N N . SER A 1 195 ? -13.723 14.434 -6.753 1.00 74.44 195 SER A N 1
ATOM 1524 C CA . SER A 1 195 ? -13.992 13.495 -5.664 1.00 74.44 195 SER A CA 1
ATOM 1525 C C . SER A 1 195 ? -15.051 13.982 -4.683 1.00 74.44 195 SER A C 1
ATOM 1527 O O . SER A 1 195 ? -15.629 13.127 -4.006 1.00 74.44 195 SER A O 1
ATOM 1529 N N . ARG A 1 196 ? -15.414 15.276 -4.711 1.00 73.69 196 ARG A N 1
ATOM 1530 C CA . ARG A 1 196 ? -16.447 15.884 -3.847 1.00 73.69 196 ARG A CA 1
ATOM 1531 C C . ARG A 1 196 ? -16.203 15.507 -2.376 1.00 73.69 196 ARG A C 1
ATOM 1533 O O . ARG A 1 196 ? -15.110 15.734 -1.883 1.00 73.69 196 ARG A O 1
ATOM 1540 N N . ASP A 1 197 ? -17.172 14.864 -1.722 1.00 71.25 197 ASP A N 1
ATOM 1541 C CA . ASP A 1 197 ? -17.132 14.487 -0.301 1.00 71.25 197 ASP A CA 1
ATOM 1542 C C . ASP A 1 197 ? -16.398 13.156 -0.031 1.00 71.25 197 ASP A C 1
ATOM 1544 O O . ASP A 1 197 ? -16.508 12.581 1.053 1.00 71.25 197 ASP A O 1
ATOM 1548 N N . ARG A 1 198 ? -15.698 12.592 -1.027 1.00 74.19 198 ARG A N 1
ATOM 1549 C CA . ARG A 1 198 ? -14.936 11.347 -0.848 1.00 74.19 198 ARG A CA 1
ATOM 1550 C C . ARG A 1 198 ? -13.510 11.652 -0.403 1.00 74.19 198 ARG A C 1
ATOM 1552 O O . ARG A 1 198 ? -12.886 12.536 -0.989 1.00 74.19 198 ARG A O 1
ATOM 1559 N N . PRO A 1 199 ? -12.957 10.878 0.546 1.00 76.00 199 PRO A N 1
ATOM 1560 C CA . PRO A 1 199 ? -11.579 11.061 0.967 1.00 76.00 199 PRO A CA 1
ATOM 1561 C C . PRO A 1 199 ? -10.630 10.781 -0.203 1.00 76.00 199 PRO A C 1
ATOM 1563 O O . PRO A 1 199 ? -10.694 9.723 -0.836 1.00 76.00 199 PRO A O 1
ATOM 1566 N N . VAL A 1 200 ? -9.751 11.741 -0.479 1.00 80.50 200 VAL A N 1
ATOM 1567 C CA . VAL A 1 200 ? -8.666 11.614 -1.453 1.00 80.50 200 VAL A CA 1
ATOM 1568 C C . VAL A 1 200 ? -7.358 11.546 -0.687 1.00 80.50 200 VAL A C 1
ATOM 1570 O O . VAL A 1 200 ? -7.078 12.387 0.161 1.00 80.50 200 VAL A O 1
ATOM 1573 N N . PHE A 1 201 ? -6.559 10.534 -1.002 1.00 84.56 201 PHE A N 1
ATOM 1574 C CA . PHE A 1 201 ? -5.212 10.376 -0.477 1.00 84.56 201 PHE A CA 1
ATOM 1575 C C . PHE A 1 201 ? -4.247 10.444 -1.649 1.00 84.56 201 PHE A C 1
ATOM 1577 O O . PHE A 1 201 ? -4.472 9.801 -2.679 1.00 84.56 201 PHE A O 1
ATOM 1584 N N . TRP A 1 202 ? -3.163 11.189 -1.490 1.00 82.19 202 TRP A N 1
ATOM 1585 C CA . TRP A 1 202 ? -2.085 11.231 -2.463 1.00 82.19 202 TRP A CA 1
ATOM 1586 C C . TRP A 1 202 ? -0.752 11.014 -1.756 1.00 82.19 202 TRP A C 1
ATOM 1588 O O . TRP A 1 202 ? -0.561 11.374 -0.598 1.00 82.19 202 TRP A O 1
ATOM 1598 N N . LEU A 1 203 ? 0.163 10.371 -2.469 1.00 81.81 203 LEU A N 1
ATOM 1599 C CA . LEU A 1 203 ? 1.530 10.138 -2.037 1.00 81.81 203 LEU A CA 1
ATOM 1600 C C . LEU A 1 203 ? 2.423 10.451 -3.228 1.00 81.81 203 LEU A C 1
ATOM 1602 O O . LEU A 1 203 ? 2.183 9.957 -4.330 1.00 81.81 203 LEU A O 1
ATOM 1606 N N . PHE A 1 204 ? 3.442 11.268 -2.999 1.00 77.06 204 PHE A N 1
ATOM 1607 C CA . PHE A 1 204 ? 4.456 11.576 -3.992 1.00 77.06 204 PHE A CA 1
ATOM 1608 C C . PHE A 1 204 ? 5.821 11.271 -3.394 1.00 77.06 204 PHE A C 1
ATOM 1610 O O . PHE A 1 204 ? 6.160 11.772 -2.324 1.00 77.06 204 PHE A O 1
ATOM 1617 N N . GLU A 1 205 ? 6.595 10.444 -4.084 1.00 72.19 205 GLU A N 1
ATOM 1618 C CA . GLU A 1 205 ? 7.985 10.189 -3.734 1.00 72.19 205 GLU A CA 1
ATOM 1619 C C . GLU A 1 205 ? 8.874 10.892 -4.747 1.00 72.19 205 GLU A C 1
ATOM 1621 O O . GLU A 1 205 ? 8.585 10.933 -5.945 1.00 72.19 205 GLU A O 1
ATOM 1626 N N . ASN A 1 206 ? 9.949 11.483 -4.244 1.00 67.69 206 ASN A N 1
ATOM 1627 C CA . ASN A 1 206 ? 11.010 11.986 -5.086 1.00 67.69 206 ASN A CA 1
ATOM 1628 C C . ASN A 1 206 ? 12.336 11.877 -4.352 1.00 67.69 206 ASN A C 1
ATOM 1630 O O . ASN A 1 206 ? 12.407 11.902 -3.119 1.00 67.69 206 ASN A O 1
ATOM 1634 N N . VAL A 1 207 ? 13.402 11.867 -5.136 1.00 54.47 207 VAL A N 1
ATOM 1635 C CA . VAL A 1 207 ? 14.756 11.919 -4.622 1.00 54.47 207 VAL A CA 1
ATOM 1636 C C . VAL A 1 207 ? 14.973 13.289 -3.975 1.00 54.47 207 VAL A C 1
ATOM 1638 O O . VAL A 1 207 ? 14.662 14.339 -4.545 1.00 54.47 207 VAL A O 1
ATOM 1641 N N . ALA A 1 208 ? 15.546 13.291 -2.769 1.00 40.47 208 ALA A N 1
ATOM 1642 C CA . ALA A 1 208 ? 15.824 14.501 -1.989 1.00 40.47 208 ALA A CA 1
ATOM 1643 C C . ALA A 1 208 ? 16.664 15.561 -2.749 1.00 40.47 208 ALA A C 1
ATOM 1645 O O . ALA A 1 208 ? 16.654 16.740 -2.373 1.00 40.47 208 ALA A O 1
ATOM 1646 N N . SER A 1 209 ? 17.335 15.145 -3.835 1.00 36.97 209 SER A N 1
ATOM 1647 C CA . SER A 1 209 ? 18.187 15.923 -4.742 1.00 36.97 209 SER A CA 1
ATOM 1648 C C . SER A 1 209 ? 17.445 16.856 -5.713 1.00 36.97 209 SER A C 1
ATOM 1650 O O . SER A 1 209 ? 18.106 17.549 -6.487 1.00 36.97 209 SER A O 1
ATOM 1652 N N . MET A 1 210 ? 16.106 16.949 -5.675 1.00 48.41 210 MET A N 1
ATOM 1653 C CA . MET A 1 210 ? 15.378 17.971 -6.447 1.00 48.41 210 MET A CA 1
ATOM 1654 C C . MET A 1 210 ? 15.941 19.383 -6.210 1.00 48.41 210 MET A C 1
ATOM 1656 O O . MET A 1 210 ? 16.111 19.814 -5.063 1.00 48.41 210 MET A O 1
ATOM 1660 N N . THR A 1 211 ? 16.146 20.133 -7.297 1.00 47.34 211 THR A N 1
ATOM 1661 C CA . THR A 1 211 ? 16.545 21.545 -7.260 1.00 47.34 211 THR A CA 1
ATOM 1662 C C . THR A 1 211 ? 15.530 22.387 -6.483 1.00 47.34 211 THR A C 1
ATOM 1664 O O . THR A 1 211 ? 14.315 22.230 -6.632 1.00 47.34 211 THR A O 1
ATOM 1667 N N . LEU A 1 212 ? 16.040 23.306 -5.653 1.00 50.97 212 LEU A N 1
ATOM 1668 C CA . LEU A 1 212 ? 15.243 24.184 -4.783 1.00 50.97 212 LEU A CA 1
ATOM 1669 C C . LEU A 1 212 ? 14.166 24.973 -5.548 1.00 50.97 212 LEU A C 1
ATOM 1671 O O . LEU A 1 212 ? 13.111 25.260 -4.990 1.00 50.97 212 LEU A O 1
ATOM 1675 N N . ASP A 1 213 ? 14.391 25.267 -6.827 1.00 49.44 213 ASP A N 1
ATOM 1676 C CA . ASP A 1 213 ? 13.455 26.028 -7.659 1.00 49.44 213 ASP A CA 1
ATOM 1677 C C . ASP A 1 213 ? 12.162 25.263 -7.972 1.00 49.44 213 ASP A C 1
ATOM 1679 O O . ASP A 1 213 ? 11.103 25.876 -8.058 1.00 49.44 213 ASP A O 1
ATOM 1683 N N . VAL A 1 214 ? 12.200 23.926 -8.061 1.00 48.84 214 VAL A N 1
ATOM 1684 C CA . VAL A 1 214 ? 10.982 23.111 -8.237 1.00 48.84 214 VAL A CA 1
ATOM 1685 C C . VAL A 1 214 ? 10.248 22.927 -6.906 1.00 48.84 214 VAL A C 1
ATOM 1687 O O . VAL A 1 214 ? 9.019 22.933 -6.885 1.00 48.84 214 VAL A O 1
ATOM 1690 N N . LYS A 1 215 ? 10.983 22.857 -5.784 1.00 46.75 215 LYS A N 1
ATOM 1691 C CA . LYS A 1 215 ? 10.401 22.812 -4.427 1.00 46.75 215 LYS A CA 1
ATOM 1692 C C . LYS A 1 215 ? 9.594 24.082 -4.102 1.00 46.75 215 LYS A C 1
ATOM 1694 O O . LYS A 1 215 ? 8.604 24.008 -3.390 1.00 46.75 215 LYS A O 1
ATOM 1699 N N . ARG A 1 216 ? 9.977 25.233 -4.672 1.00 49.59 216 ARG A N 1
ATOM 1700 C CA . ARG A 1 216 ? 9.316 26.541 -4.485 1.00 49.59 216 ARG A CA 1
ATOM 1701 C C . ARG A 1 216 ? 8.049 26.759 -5.323 1.00 49.59 216 ARG A C 1
ATOM 1703 O O . ARG A 1 216 ? 7.324 27.713 -5.061 1.00 49.59 216 ARG A O 1
ATOM 1710 N N . LEU A 1 217 ? 7.772 25.921 -6.326 1.00 50.75 217 LEU A N 1
ATOM 1711 C CA . LEU A 1 217 ? 6.636 26.106 -7.247 1.00 50.75 217 LEU A CA 1
ATOM 1712 C C . LEU A 1 217 ? 5.283 25.638 -6.684 1.00 50.75 217 LEU A C 1
ATOM 1714 O O . LEU A 1 217 ? 4.267 25.799 -7.357 1.00 50.75 217 LEU A O 1
ATOM 1718 N N . CYS A 1 218 ? 5.241 25.062 -5.481 1.00 43.97 218 CYS A N 1
ATOM 1719 C CA . CYS A 1 218 ? 4.021 24.507 -4.906 1.00 43.97 218 CYS A CA 1
ATOM 1720 C C . CYS A 1 218 ? 3.782 25.066 -3.492 1.00 43.97 218 CYS A C 1
ATOM 1722 O O . CYS A 1 218 ? 4.601 24.813 -2.612 1.00 43.97 218 CYS A O 1
ATOM 1724 N N . PRO A 1 219 ? 2.664 25.770 -3.235 1.00 43.25 219 PRO A N 1
ATOM 1725 C CA . PRO A 1 219 ? 2.336 26.285 -1.906 1.00 43.25 219 PRO A CA 1
ATOM 1726 C C . PRO A 1 219 ? 2.222 25.209 -0.817 1.00 43.25 219 PRO A C 1
ATOM 1728 O O . PRO A 1 219 ? 2.584 25.463 0.320 1.00 43.25 219 PRO A O 1
ATOM 1731 N N . ALA A 1 220 ? 1.832 23.979 -1.170 1.00 42.72 220 ALA A N 1
ATOM 1732 C CA . ALA A 1 220 ? 1.819 22.837 -0.247 1.00 42.72 220 ALA A CA 1
ATOM 1733 C C . ALA A 1 220 ? 3.224 22.340 0.169 1.00 42.72 220 ALA A C 1
ATOM 1735 O O . ALA A 1 220 ? 3.343 21.583 1.120 1.00 42.72 220 ALA A O 1
ATOM 1736 N N . PHE A 1 221 ? 4.285 22.759 -0.533 1.00 43.88 221 PHE A N 1
ATOM 1737 C CA . PHE A 1 221 ? 5.688 22.517 -0.161 1.00 43.88 221 PHE A CA 1
ATOM 1738 C C . PHE A 1 221 ? 6.344 23.759 0.478 1.00 43.88 221 PHE A C 1
ATOM 1740 O O . PHE A 1 221 ? 7.541 23.731 0.771 1.00 43.88 221 PHE A O 1
ATOM 1747 N N . LEU A 1 222 ? 5.590 24.855 0.669 1.00 40.66 222 LEU A N 1
ATOM 1748 C CA . LEU A 1 222 ? 6.071 26.072 1.336 1.00 40.66 222 LEU A CA 1
ATOM 1749 C C . LEU A 1 222 ? 6.042 25.978 2.863 1.00 40.66 222 LEU A C 1
ATOM 1751 O O . LEU A 1 222 ? 6.540 26.903 3.494 1.00 40.66 222 LEU A O 1
ATOM 1755 N N . ASP A 1 223 ? 5.526 24.892 3.444 1.00 42.00 223 ASP A N 1
ATOM 1756 C CA . ASP A 1 223 ? 5.710 24.605 4.863 1.00 42.00 223 ASP A CA 1
ATOM 1757 C C . ASP A 1 223 ? 6.945 23.697 5.054 1.00 42.00 223 ASP A C 1
ATOM 1759 O O . ASP A 1 223 ? 6.883 22.500 4.738 1.00 42.00 223 ASP A O 1
ATOM 1763 N N . PRO A 1 224 ? 8.085 24.231 5.537 1.00 39.00 224 PRO A N 1
ATOM 1764 C CA . PRO A 1 224 ? 9.313 23.467 5.743 1.00 39.00 224 PRO A CA 1
ATOM 1765 C C . PRO A 1 224 ? 9.162 22.330 6.765 1.00 39.00 224 PRO A C 1
ATOM 1767 O O . PRO A 1 224 ? 9.994 21.420 6.757 1.00 39.00 224 PRO A O 1
ATOM 1770 N N . GLU A 1 225 ? 8.130 22.357 7.618 1.00 41.75 225 GLU A N 1
ATOM 1771 C CA . GLU A 1 225 ? 7.898 21.351 8.666 1.00 41.75 225 GLU A CA 1
ATOM 1772 C C . GLU A 1 225 ? 7.077 20.145 8.174 1.00 41.75 225 GLU A C 1
ATOM 1774 O O . GLU A 1 225 ? 7.185 19.049 8.724 1.00 41.75 225 GLU A O 1
ATOM 1779 N N . SER A 1 226 ? 6.340 20.292 7.068 1.00 38.78 226 SER A N 1
ATOM 1780 C CA . SER A 1 226 ? 5.543 19.218 6.445 1.00 38.78 226 SER A CA 1
ATOM 1781 C C . SER A 1 226 ? 6.369 18.217 5.611 1.00 38.78 226 SER A C 1
ATOM 1783 O O . SER A 1 226 ? 5.864 17.201 5.117 1.00 38.78 226 SER A O 1
ATOM 1785 N N . LEU A 1 227 ? 7.672 18.472 5.461 1.00 39.28 227 LEU A N 1
ATOM 1786 C CA . LEU A 1 227 ? 8.582 17.742 4.582 1.00 39.28 227 LEU A CA 1
ATOM 1787 C C . LEU A 1 227 ? 9.168 16.495 5.269 1.00 39.28 227 LEU A C 1
ATOM 1789 O O . LEU A 1 227 ? 10.366 16.397 5.530 1.00 39.28 227 LEU A O 1
ATOM 1793 N N . ASN A 1 228 ? 8.334 15.479 5.495 1.00 38.16 228 ASN A N 1
ATOM 1794 C CA . ASN A 1 228 ? 8.801 14.131 5.842 1.00 38.16 228 ASN A CA 1
ATOM 1795 C C . ASN A 1 228 ? 9.363 13.421 4.593 1.00 38.16 228 ASN A C 1
ATOM 1797 O O . ASN A 1 228 ? 8.790 12.457 4.085 1.00 38.16 228 ASN A O 1
ATOM 1801 N N . SER A 1 229 ? 10.482 13.914 4.049 1.00 36.44 229 SER A N 1
ATOM 1802 C CA . SER A 1 229 ? 11.158 13.267 2.920 1.00 36.44 229 SER A CA 1
ATOM 1803 C C . SER A 1 229 ? 11.783 11.941 3.356 1.00 36.44 229 SER A C 1
ATOM 1805 O O . SER A 1 229 ? 12.823 11.928 4.017 1.00 36.44 229 SER A O 1
ATOM 1807 N N . ILE A 1 230 ? 11.208 10.818 2.932 1.00 38.59 230 ILE A N 1
ATOM 1808 C CA . ILE A 1 230 ? 11.914 9.534 2.909 1.00 38.59 230 ILE A CA 1
ATOM 1809 C C . ILE A 1 230 ? 12.564 9.430 1.530 1.00 38.59 230 ILE A C 1
ATOM 1811 O O . ILE A 1 230 ? 11.934 9.002 0.570 1.00 38.59 230 ILE A O 1
ATOM 1815 N N . GLY A 1 231 ? 13.807 9.893 1.406 1.00 34.03 231 GLY A N 1
ATOM 1816 C CA . GLY A 1 231 ? 14.533 9.805 0.141 1.00 34.03 231 GLY A CA 1
ATOM 1817 C C . GLY A 1 231 ? 14.981 8.370 -0.135 1.00 34.03 231 GLY A C 1
ATOM 1818 O O . GLY A 1 231 ? 15.791 7.829 0.619 1.00 34.03 231 GLY A O 1
ATOM 1819 N N . ALA A 1 232 ? 14.522 7.769 -1.234 1.00 38.47 232 ALA A N 1
ATOM 1820 C CA . ALA A 1 232 ? 15.261 6.676 -1.855 1.00 38.47 232 ALA A CA 1
ATOM 1821 C C . ALA A 1 232 ? 16.408 7.293 -2.669 1.00 38.47 232 ALA A C 1
ATOM 1823 O O . ALA A 1 232 ? 16.209 8.161 -3.517 1.00 38.47 232 ALA A O 1
ATOM 1824 N N . ALA A 1 233 ? 17.640 6.912 -2.341 1.00 40.88 233 ALA A N 1
ATOM 1825 C CA . ALA A 1 233 ? 18.825 7.524 -2.917 1.00 40.88 233 ALA A CA 1
ATOM 1826 C C . ALA A 1 233 ? 18.944 7.201 -4.417 1.00 40.88 233 ALA A C 1
ATOM 1828 O O . ALA A 1 233 ? 19.003 6.033 -4.796 1.00 40.88 233 ALA A O 1
ATOM 1829 N N . GLU A 1 234 ? 19.150 8.229 -5.248 1.00 41.94 234 GLU A N 1
ATOM 1830 C CA . GLU A 1 234 ? 19.743 8.127 -6.599 1.00 41.94 234 GLU A CA 1
ATOM 1831 C C . GLU A 1 234 ? 21.037 7.278 -6.620 1.00 41.94 234 GLU A C 1
ATOM 1833 O O . GLU A 1 234 ? 21.487 6.813 -7.667 1.00 41.94 234 GLU A O 1
ATOM 1838 N N . GLU A 1 235 ? 21.651 7.057 -5.454 1.00 47.94 235 GLU A N 1
ATOM 1839 C CA . GLU A 1 235 ? 22.823 6.207 -5.266 1.00 47.94 235 GLU A CA 1
ATOM 1840 C C . GLU A 1 235 ? 22.526 4.700 -5.272 1.00 47.94 235 GLU A C 1
ATOM 1842 O O . GLU A 1 235 ? 23.457 3.916 -5.462 1.00 47.94 235 GLU A O 1
ATOM 1847 N N . LEU A 1 236 ? 21.275 4.260 -5.087 1.00 54.78 236 LEU A N 1
ATOM 1848 C CA . LEU A 1 236 ? 20.971 2.836 -4.914 1.00 54.78 236 LEU A CA 1
ATOM 1849 C C . LEU A 1 236 ? 21.106 2.046 -6.225 1.00 54.78 236 LEU A C 1
ATOM 1851 O O . LEU A 1 236 ? 21.634 0.937 -6.213 1.00 54.78 236 LEU A O 1
ATOM 1855 N N . ASP A 1 237 ? 20.746 2.636 -7.369 1.00 52.12 237 ASP A N 1
ATOM 1856 C CA . ASP A 1 237 ? 20.990 2.037 -8.692 1.00 52.12 237 ASP A CA 1
ATOM 1857 C C . ASP A 1 237 ? 22.500 1.828 -8.927 1.00 52.12 237 ASP A C 1
ATOM 1859 O O . ASP A 1 237 ? 22.944 0.734 -9.276 1.00 52.12 237 ASP A O 1
ATOM 1863 N N . LYS A 1 238 ? 23.329 2.833 -8.605 1.00 55.31 238 LYS A N 1
ATOM 1864 C CA . LYS A 1 238 ? 24.801 2.733 -8.686 1.00 55.31 238 LYS A CA 1
ATOM 1865 C C . LYS A 1 238 ? 25.372 1.716 -7.693 1.00 55.31 238 LYS A C 1
ATOM 1867 O O . LYS A 1 238 ? 26.334 1.018 -8.013 1.00 55.31 238 LYS A O 1
ATOM 1872 N N . PHE A 1 239 ? 24.790 1.626 -6.499 1.00 58.09 239 PHE A N 1
ATOM 1873 C CA . PHE A 1 239 ? 25.173 0.671 -5.461 1.00 58.09 239 PHE A CA 1
ATOM 1874 C C . PHE A 1 239 ? 24.907 -0.777 -5.898 1.00 58.09 239 PHE A C 1
ATOM 1876 O O . PHE A 1 239 ? 25.801 -1.622 -5.807 1.00 58.09 239 PHE A O 1
ATOM 1883 N N . LEU A 1 240 ? 23.719 -1.047 -6.446 1.00 58.22 240 LEU A N 1
ATOM 1884 C CA . LEU A 1 240 ? 23.293 -2.376 -6.898 1.00 58.22 240 LEU A CA 1
ATOM 1885 C C . LEU A 1 240 ? 23.983 -2.833 -8.197 1.00 58.22 240 LEU A C 1
ATOM 1887 O O . LEU A 1 240 ? 24.011 -4.030 -8.489 1.00 58.22 240 LEU A O 1
ATOM 1891 N N . MET A 1 241 ? 24.553 -1.910 -8.979 1.00 58.56 241 MET A N 1
ATOM 1892 C CA . MET A 1 241 ? 25.148 -2.202 -10.290 1.00 58.56 241 MET A CA 1
ATOM 1893 C C . MET A 1 241 ? 26.621 -2.613 -10.308 1.00 58.56 241 MET A C 1
ATOM 1895 O O . MET A 1 241 ? 27.147 -2.884 -11.389 1.00 58.56 241 MET A O 1
ATOM 1899 N N . GLY A 1 242 ? 27.312 -2.695 -9.171 1.00 59.09 242 GLY A N 1
ATOM 1900 C CA . GLY A 1 242 ? 28.729 -3.070 -9.231 1.00 59.09 242 GLY A CA 1
ATOM 1901 C C . GLY A 1 242 ? 29.489 -3.187 -7.921 1.00 59.09 242 GLY A C 1
ATOM 1902 O O . GLY A 1 242 ? 30.655 -3.583 -7.954 1.00 59.09 242 GLY A O 1
ATOM 1903 N N . ARG A 1 243 ? 28.882 -2.878 -6.768 1.00 63.94 243 ARG A N 1
ATOM 1904 C CA . ARG A 1 243 ? 29.557 -3.117 -5.491 1.00 63.94 243 ARG A CA 1
ATOM 1905 C C . ARG A 1 243 ? 29.437 -4.586 -5.108 1.00 63.94 243 ARG A C 1
ATOM 1907 O O . ARG A 1 243 ? 28.340 -5.129 -5.007 1.00 63.94 243 ARG A O 1
ATOM 1914 N N . ARG A 1 244 ? 30.587 -5.219 -4.883 1.00 64.31 244 ARG A N 1
ATOM 1915 C CA . ARG A 1 244 ? 30.661 -6.573 -4.342 1.00 64.31 244 ARG A CA 1
ATOM 1916 C C . ARG A 1 244 ? 30.465 -6.495 -2.833 1.00 64.31 244 ARG A C 1
ATOM 1918 O O . ARG A 1 244 ? 31.379 -6.116 -2.108 1.00 64.31 244 ARG A O 1
ATOM 1925 N N . ILE A 1 245 ? 29.235 -6.723 -2.397 1.00 66.75 245 ILE A N 1
ATOM 1926 C CA . ILE A 1 245 ? 28.812 -6.604 -0.993 1.00 66.75 245 ILE A CA 1
ATOM 1927 C C . ILE A 1 245 ? 28.433 -7.954 -0.380 1.00 66.75 245 ILE A C 1
ATOM 1929 O O . ILE A 1 245 ? 28.117 -8.020 0.805 1.00 66.75 245 ILE A O 1
ATOM 1933 N N . ALA A 1 246 ? 28.476 -9.022 -1.177 1.00 58.94 246 ALA A N 1
ATOM 1934 C CA . ALA A 1 246 ? 28.279 -10.394 -0.742 1.00 58.94 246 ALA A CA 1
ATOM 1935 C C . ALA A 1 246 ? 29.605 -11.165 -0.816 1.00 58.94 246 ALA A C 1
ATOM 1937 O O . ALA A 1 246 ? 30.534 -10.770 -1.523 1.00 58.94 246 ALA A O 1
ATOM 1938 N N . LYS A 1 247 ? 29.693 -12.284 -0.094 1.00 69.12 247 LYS A N 1
ATOM 1939 C CA . LYS A 1 247 ? 30.781 -13.257 -0.242 1.00 69.12 247 LYS A CA 1
ATOM 1940 C C . LYS A 1 247 ? 30.203 -14.597 -0.656 1.00 69.12 247 LYS A C 1
ATOM 1942 O O . LYS A 1 247 ? 29.339 -15.129 0.038 1.00 69.12 247 LYS A O 1
ATOM 1947 N N . MET A 1 248 ? 30.719 -15.153 -1.746 1.00 69.12 248 MET A N 1
ATOM 1948 C CA . MET A 1 248 ? 30.404 -16.509 -2.182 1.00 69.12 248 MET A CA 1
ATOM 1949 C C . MET A 1 248 ? 31.676 -17.355 -2.093 1.00 69.12 248 MET A C 1
ATOM 1951 O O . MET A 1 248 ? 32.630 -17.180 -2.854 1.00 69.12 248 MET A O 1
ATOM 1955 N N . GLY A 1 249 ? 31.723 -18.242 -1.097 1.00 77.38 249 GLY A N 1
ATOM 1956 C CA . GLY A 1 249 ? 32.954 -18.944 -0.736 1.00 77.38 249 GLY A CA 1
ATOM 1957 C C . GLY A 1 249 ? 34.025 -17.964 -0.248 1.00 77.38 249 GLY A C 1
ATOM 1958 O O . GLY A 1 249 ? 33.835 -17.276 0.752 1.00 77.38 249 GLY A O 1
ATOM 1959 N N . THR A 1 250 ? 35.154 -17.901 -0.954 1.00 74.38 250 THR A N 1
ATOM 1960 C CA . THR A 1 250 ? 36.285 -17.009 -0.638 1.00 74.38 250 THR A CA 1
ATOM 1961 C C . THR A 1 250 ? 36.316 -15.730 -1.475 1.00 74.38 250 THR A C 1
ATOM 1963 O O . THR A 1 250 ? 37.179 -14.885 -1.244 1.00 74.38 250 THR A O 1
ATOM 1966 N N . SER A 1 251 ? 35.406 -15.581 -2.441 1.00 72.06 251 SER A N 1
ATOM 1967 C CA . SER A 1 251 ? 35.403 -14.464 -3.389 1.00 72.06 251 SER A CA 1
ATOM 1968 C C . SER A 1 251 ? 34.305 -13.457 -3.071 1.00 72.06 251 SER A C 1
ATOM 1970 O O . SER A 1 251 ? 33.191 -13.831 -2.699 1.00 72.06 251 SER A O 1
ATOM 1972 N N . ASP A 1 252 ? 34.617 -12.176 -3.257 1.00 78.44 252 ASP A N 1
ATOM 1973 C CA . ASP A 1 252 ? 33.625 -11.109 -3.182 1.00 78.44 252 ASP A CA 1
ATOM 1974 C C . ASP A 1 252 ? 32.717 -11.151 -4.421 1.00 78.44 252 ASP A C 1
ATOM 1976 O O . ASP A 1 252 ? 33.209 -11.224 -5.557 1.00 78.44 252 ASP A O 1
ATOM 1980 N N . ASP A 1 253 ? 31.407 -11.054 -4.197 1.00 76.12 253 ASP A N 1
ATOM 1981 C CA . ASP A 1 253 ? 30.353 -11.141 -5.210 1.00 76.12 253 ASP A CA 1
ATOM 1982 C C . ASP A 1 253 ? 29.321 -10.002 -5.072 1.00 76.12 253 ASP A C 1
ATOM 1984 O O . ASP A 1 253 ? 29.231 -9.317 -4.046 1.00 76.12 253 ASP A O 1
ATOM 1988 N N . ILE A 1 254 ? 28.562 -9.763 -6.138 1.00 76.81 254 ILE A N 1
ATOM 1989 C CA . ILE A 1 254 ? 27.453 -8.801 -6.190 1.00 76.81 254 ILE A CA 1
ATOM 1990 C C . ILE A 1 254 ? 26.147 -9.447 -5.723 1.00 76.81 254 ILE A C 1
ATOM 1992 O O . ILE A 1 254 ? 26.000 -10.662 -5.790 1.00 76.81 254 ILE A O 1
ATOM 1996 N N . LEU A 1 255 ? 25.156 -8.636 -5.337 1.00 76.81 255 LEU A N 1
ATOM 1997 C CA . LEU A 1 255 ? 23.816 -9.167 -5.084 1.00 76.81 255 LEU A CA 1
ATOM 1998 C C . LEU A 1 255 ? 23.176 -9.701 -6.372 1.00 76.81 255 LEU A C 1
ATOM 2000 O O . LEU A 1 255 ? 23.152 -9.051 -7.434 1.00 76.81 255 LEU A O 1
ATOM 2004 N N . TRP A 1 256 ? 22.620 -10.898 -6.267 1.00 84.56 256 TRP A N 1
ATOM 2005 C CA . TRP A 1 256 ? 21.854 -11.526 -7.329 1.00 84.56 256 TRP A CA 1
ATOM 2006 C C . TRP A 1 256 ? 20.436 -10.961 -7.348 1.00 84.56 256 TRP A C 1
ATOM 2008 O O . TRP A 1 256 ? 19.913 -10.489 -6.341 1.00 84.56 256 TRP A O 1
ATOM 2018 N N . VAL A 1 257 ? 19.780 -11.008 -8.509 1.00 88.75 257 VAL A N 1
ATOM 2019 C CA . VAL A 1 257 ? 18.448 -10.403 -8.668 1.00 88.75 257 VAL A CA 1
ATOM 2020 C C . VAL A 1 257 ? 17.426 -10.911 -7.633 1.00 88.75 257 VAL A C 1
ATOM 2022 O O . VAL A 1 257 ? 16.772 -10.065 -7.025 1.00 88.75 257 VAL A O 1
ATOM 2025 N N . PRO A 1 258 ? 17.325 -12.223 -7.332 1.00 88.19 258 PRO A N 1
ATOM 2026 C CA . PRO A 1 258 ? 16.407 -12.709 -6.296 1.00 88.19 258 PRO A CA 1
ATOM 2027 C C . PRO A 1 258 ? 16.730 -12.198 -4.882 1.00 88.19 258 PRO A C 1
ATOM 2029 O O . PRO A 1 258 ? 15.837 -12.062 -4.046 1.00 88.19 258 PRO A O 1
ATOM 2032 N N . GLU A 1 259 ? 18.000 -11.906 -4.592 1.00 83.00 259 GLU A N 1
ATOM 2033 C CA . GLU A 1 259 ? 18.406 -11.327 -3.307 1.00 83.00 259 GLU A CA 1
ATOM 2034 C C . GLU A 1 259 ? 17.971 -9.866 -3.216 1.00 83.00 259 GLU A C 1
ATOM 2036 O O . GLU A 1 259 ? 17.455 -9.446 -2.183 1.00 83.00 259 GLU A O 1
ATOM 2041 N N . ILE A 1 260 ? 18.105 -9.112 -4.310 1.00 84.31 260 ILE A N 1
ATOM 2042 C CA . ILE A 1 260 ? 17.630 -7.726 -4.394 1.00 84.31 260 ILE A CA 1
ATOM 2043 C C . ILE A 1 260 ? 16.104 -7.683 -4.252 1.00 84.31 260 ILE A C 1
ATOM 2045 O O . ILE A 1 260 ? 15.594 -6.889 -3.467 1.00 84.31 260 ILE A O 1
ATOM 2049 N N . GLU A 1 261 ? 15.371 -8.569 -4.934 1.00 89.12 261 GLU A N 1
ATOM 2050 C CA . GLU A 1 261 ? 13.913 -8.697 -4.771 1.00 89.12 261 GLU A CA 1
ATOM 2051 C C . GLU A 1 261 ? 13.538 -8.913 -3.300 1.00 89.12 261 GLU A C 1
ATOM 2053 O O . GLU A 1 261 ? 12.672 -8.212 -2.776 1.00 89.12 261 GLU A O 1
ATOM 2058 N N . ARG A 1 262 ? 14.248 -9.811 -2.605 1.00 84.25 262 ARG A N 1
ATOM 2059 C CA . ARG A 1 262 ? 14.039 -10.066 -1.175 1.00 84.25 262 ARG A CA 1
ATOM 2060 C C . ARG A 1 262 ? 14.348 -8.844 -0.309 1.00 84.25 262 ARG A C 1
ATOM 2062 O O . ARG A 1 262 ? 13.571 -8.550 0.596 1.00 84.25 262 ARG A O 1
ATOM 2069 N N . VAL A 1 263 ? 15.446 -8.135 -0.574 1.00 81.00 263 VAL A N 1
ATOM 2070 C CA . VAL A 1 263 ? 15.832 -6.916 0.165 1.00 81.00 263 VAL A CA 1
ATOM 2071 C C . VAL A 1 263 ? 14.770 -5.827 0.021 1.00 81.00 263 VAL A C 1
ATOM 2073 O O . VAL A 1 263 ? 14.411 -5.183 1.005 1.00 81.00 263 VAL A O 1
ATOM 2076 N N . PHE A 1 264 ? 14.221 -5.654 -1.180 1.00 84.12 264 PHE A N 1
ATOM 2077 C CA . PHE A 1 264 ? 13.153 -4.688 -1.442 1.00 84.12 264 PHE A CA 1
ATOM 2078 C C . PHE A 1 264 ? 11.767 -5.184 -1.008 1.00 84.12 264 PHE A C 1
ATOM 2080 O O . PHE A 1 264 ? 10.808 -4.417 -1.048 1.00 84.12 264 PHE A O 1
ATOM 2087 N N . GLY A 1 265 ? 11.652 -6.440 -0.568 1.00 84.69 265 GLY A N 1
ATOM 2088 C CA . GLY A 1 265 ? 10.417 -7.047 -0.076 1.00 84.69 265 GLY A CA 1
ATOM 2089 C C . GLY A 1 265 ? 9.440 -7.492 -1.165 1.00 84.69 265 GLY A C 1
ATOM 2090 O O . GLY A 1 265 ? 8.262 -7.694 -0.870 1.00 84.69 265 GLY A O 1
ATOM 2091 N N . PHE A 1 266 ? 9.897 -7.651 -2.407 1.00 94.00 266 PHE A N 1
ATOM 2092 C CA . PHE A 1 266 ? 9.095 -8.244 -3.474 1.00 94.00 266 PHE A CA 1
ATOM 2093 C C . PHE A 1 266 ? 8.947 -9.763 -3.293 1.00 94.00 266 PHE A C 1
ATOM 2095 O O . PHE A 1 266 ? 9.817 -10.408 -2.697 1.00 94.00 266 PHE A O 1
ATOM 2102 N N . PRO A 1 267 ? 7.873 -10.368 -3.843 1.00 93.62 267 PRO A N 1
ATOM 2103 C CA . PRO A 1 267 ? 7.787 -11.816 -3.988 1.00 93.62 267 PRO A CA 1
ATOM 2104 C C . PRO A 1 267 ? 9.018 -12.381 -4.704 1.00 93.62 267 PRO A C 1
ATOM 2106 O O . PRO A 1 267 ? 9.594 -11.736 -5.582 1.00 93.62 267 PRO A O 1
ATOM 2109 N N . ALA A 1 268 ? 9.414 -13.603 -4.352 1.00 89.19 268 ALA A N 1
ATOM 2110 C CA . ALA A 1 268 ? 10.530 -14.256 -5.021 1.00 89.19 268 ALA A CA 1
ATOM 2111 C C . ALA A 1 268 ? 10.265 -14.357 -6.531 1.00 89.19 268 ALA A C 1
ATOM 2113 O O . ALA A 1 268 ? 9.164 -14.724 -6.947 1.00 89.19 268 ALA A O 1
ATOM 2114 N N . HIS A 1 269 ? 11.284 -14.048 -7.333 1.00 94.06 269 HIS A N 1
ATOM 2115 C CA . HIS A 1 269 ? 11.238 -14.049 -8.792 1.00 94.06 269 HIS A CA 1
ATOM 2116 C C . HIS A 1 269 ? 10.319 -12.985 -9.399 1.00 94.06 269 HIS A C 1
ATOM 2118 O O . HIS A 1 269 ? 9.993 -13.088 -10.574 1.00 94.06 269 HIS A O 1
ATOM 2124 N N . TYR A 1 270 ? 9.905 -11.945 -8.668 1.00 96.62 270 TYR A N 1
ATOM 2125 C CA . TYR A 1 270 ? 8.933 -10.958 -9.159 1.00 96.62 270 TYR A CA 1
ATOM 2126 C C . TYR A 1 270 ? 9.297 -10.328 -10.517 1.00 96.62 270 TYR A C 1
ATOM 2128 O O . TYR A 1 270 ? 8.441 -10.195 -11.389 1.00 96.62 270 TYR A O 1
ATOM 2136 N N . THR A 1 271 ? 10.567 -10.015 -10.761 1.00 95.94 271 THR A N 1
ATOM 2137 C CA . THR A 1 271 ? 11.023 -9.437 -12.040 1.00 95.94 271 THR A CA 1
ATOM 2138 C C . THR A 1 271 ? 11.467 -10.486 -13.066 1.00 95.94 271 THR A C 1
ATOM 2140 O O . 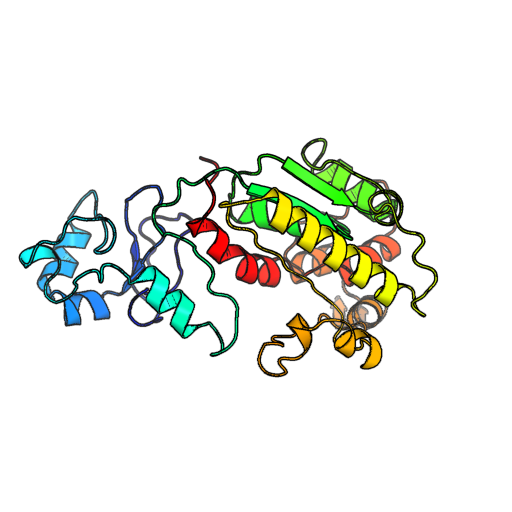THR A 1 271 ? 11.938 -10.128 -14.142 1.00 95.94 271 THR A O 1
ATOM 2143 N N . ASP A 1 272 ? 11.347 -11.778 -12.745 1.00 95.50 272 ASP A N 1
ATOM 2144 C CA . ASP A 1 272 ? 11.754 -12.909 -13.588 1.00 95.50 272 ASP A CA 1
ATOM 2145 C C . ASP A 1 272 ? 10.719 -13.193 -14.674 1.00 95.50 272 ASP A C 1
ATOM 2147 O O . ASP A 1 272 ? 9.892 -14.098 -14.560 1.00 95.50 272 ASP A O 1
ATOM 2151 N N . VAL A 1 273 ? 10.691 -12.325 -15.681 1.00 92.88 273 VAL A N 1
ATOM 2152 C CA . VAL A 1 273 ? 9.690 -12.350 -16.744 1.00 92.88 273 VAL A CA 1
ATOM 2153 C C . VAL A 1 273 ? 10.310 -11.958 -18.085 1.00 92.88 273 VAL A C 1
ATOM 2155 O O . VAL A 1 273 ? 11.307 -11.237 -18.117 1.00 92.88 273 VAL A O 1
ATOM 2158 N N . ALA A 1 274 ? 9.679 -12.391 -19.182 1.00 86.81 274 ALA A N 1
ATOM 2159 C CA . ALA A 1 274 ? 9.904 -11.895 -20.548 1.00 86.81 274 ALA A CA 1
ATOM 2160 C C . ALA A 1 274 ? 11.379 -11.815 -21.001 1.00 86.81 274 ALA A C 1
ATOM 2162 O O . ALA A 1 274 ? 11.754 -10.887 -21.715 1.00 86.81 274 ALA A O 1
ATOM 2163 N N . ASP A 1 275 ? 12.223 -12.752 -20.555 1.00 91.31 275 ASP A N 1
ATOM 2164 C CA . ASP A 1 275 ? 13.662 -12.801 -20.864 1.00 91.31 275 ASP A CA 1
ATOM 2165 C C . ASP A 1 275 ? 14.411 -11.478 -20.598 1.00 91.31 275 ASP A C 1
ATOM 2167 O O . ASP A 1 275 ? 15.428 -11.157 -21.225 1.00 91.31 275 ASP A O 1
ATOM 2171 N N . ILE A 1 276 ? 13.925 -10.681 -19.638 1.00 93.31 276 ILE A N 1
ATOM 2172 C CA . ILE A 1 276 ? 14.570 -9.428 -19.255 1.00 93.31 276 ILE A CA 1
ATOM 2173 C C . ILE A 1 276 ? 15.919 -9.762 -18.612 1.00 93.31 276 ILE A C 1
ATOM 2175 O O . ILE A 1 276 ? 16.003 -10.449 -17.592 1.00 93.31 276 ILE A O 1
ATOM 2179 N N . SER A 1 277 ? 17.000 -9.238 -19.195 1.00 93.62 277 SER A N 1
ATOM 2180 C CA . SER A 1 277 ? 18.355 -9.518 -18.717 1.00 93.62 277 SER A CA 1
ATOM 2181 C C . SER A 1 277 ? 18.549 -9.109 -17.255 1.00 93.62 277 SER A C 1
ATOM 2183 O O . SER A 1 277 ? 17.982 -8.120 -16.783 1.00 93.62 277 SER A O 1
ATOM 2185 N N . ALA A 1 278 ? 19.422 -9.822 -16.536 1.00 89.38 278 ALA A N 1
ATOM 2186 C CA . ALA A 1 278 ? 19.702 -9.547 -15.125 1.00 89.38 278 ALA A CA 1
ATOM 2187 C C . ALA A 1 278 ? 20.073 -8.073 -14.869 1.00 89.38 278 ALA A C 1
ATOM 2189 O O . ALA A 1 278 ? 19.624 -7.476 -13.896 1.00 89.38 278 ALA A O 1
ATOM 2190 N N . THR A 1 279 ? 20.836 -7.448 -15.771 1.00 88.50 279 THR A N 1
ATOM 2191 C CA . THR A 1 279 ? 21.195 -6.023 -15.681 1.00 88.50 279 THR A CA 1
ATOM 2192 C C . THR A 1 279 ? 19.977 -5.103 -15.776 1.00 88.50 279 THR A C 1
ATOM 2194 O O . THR A 1 279 ? 19.886 -4.131 -15.028 1.00 88.50 279 THR A O 1
ATOM 2197 N N . ARG A 1 280 ? 19.029 -5.394 -16.674 1.00 91.25 280 ARG A N 1
ATOM 2198 C CA . ARG A 1 280 ? 17.787 -4.615 -16.814 1.00 91.25 280 ARG A CA 1
ATOM 2199 C C . ARG A 1 280 ? 16.869 -4.829 -15.611 1.00 91.25 280 ARG A C 1
ATOM 2201 O O . ARG A 1 280 ? 16.340 -3.859 -15.085 1.00 91.25 280 ARG A O 1
ATOM 2208 N N . ARG A 1 281 ? 16.776 -6.054 -15.087 1.00 92.00 281 ARG A N 1
ATOM 2209 C CA . ARG A 1 281 ? 16.035 -6.340 -13.844 1.00 92.00 281 ARG A CA 1
ATOM 2210 C C . ARG A 1 281 ? 16.599 -5.584 -12.638 1.00 92.00 281 ARG A C 1
ATOM 2212 O O . ARG A 1 281 ? 15.832 -5.003 -11.878 1.00 92.00 281 ARG A O 1
ATOM 2219 N N . ARG A 1 282 ? 17.930 -5.502 -12.503 1.00 87.75 282 ARG A N 1
ATOM 2220 C CA . ARG A 1 282 ? 18.575 -4.669 -11.469 1.00 87.75 282 ARG A CA 1
ATOM 2221 C C . ARG A 1 282 ? 18.194 -3.189 -11.595 1.00 87.75 282 ARG A C 1
ATOM 2223 O O . ARG A 1 282 ? 17.891 -2.587 -10.575 1.00 87.75 282 ARG A O 1
ATOM 2230 N N . LYS A 1 283 ? 18.126 -2.636 -12.818 1.00 86.62 283 LYS A N 1
ATOM 2231 C CA . LYS A 1 283 ? 17.649 -1.254 -13.065 1.00 86.62 283 LYS A CA 1
ATOM 2232 C C . LYS A 1 283 ? 16.224 -1.033 -12.589 1.00 86.62 283 LYS A C 1
ATOM 2234 O O . LYS A 1 283 ? 15.931 -0.000 -11.999 1.00 86.62 283 LYS A O 1
ATOM 2239 N N . LEU A 1 284 ? 15.335 -1.979 -12.887 1.00 90.69 284 LEU A N 1
ATOM 2240 C CA . LEU A 1 284 ? 13.939 -1.896 -12.464 1.00 90.69 284 LEU A CA 1
ATOM 2241 C C . LEU A 1 284 ? 13.840 -1.874 -10.938 1.00 90.69 284 LEU A C 1
ATOM 2243 O O . LEU A 1 284 ? 13.189 -0.997 -10.385 1.00 90.69 284 LEU A O 1
ATOM 2247 N N . LEU A 1 285 ? 14.539 -2.793 -10.265 1.00 87.12 285 LEU A N 1
ATOM 2248 C CA . LEU A 1 285 ? 14.551 -2.876 -8.804 1.00 87.12 285 LEU A CA 1
ATOM 2249 C C . LEU A 1 285 ? 15.205 -1.651 -8.157 1.00 87.12 285 LEU A C 1
ATOM 2251 O O . LEU A 1 285 ? 14.684 -1.144 -7.173 1.00 87.12 285 LEU A O 1
ATOM 2255 N N . GLY A 1 286 ? 16.290 -1.126 -8.732 1.00 82.81 286 GLY A N 1
ATOM 2256 C CA . GLY A 1 286 ? 16.963 0.080 -8.238 1.00 82.81 286 GLY A CA 1
ATOM 2257 C C . GLY A 1 286 ? 16.109 1.349 -8.310 1.00 82.81 286 GLY A C 1
ATOM 2258 O O . GLY A 1 286 ? 16.384 2.298 -7.583 1.00 82.81 286 GLY A O 1
ATOM 2259 N N . LYS A 1 287 ? 15.069 1.358 -9.155 1.00 84.12 287 LYS A N 1
ATOM 2260 C CA . LYS A 1 287 ? 14.080 2.442 -9.271 1.00 84.12 287 LYS A CA 1
ATOM 2261 C C . LYS A 1 287 ? 12.769 2.158 -8.536 1.00 84.12 287 LYS A C 1
ATOM 2263 O O . LYS A 1 287 ? 11.904 3.025 -8.488 1.00 84.12 287 LYS A O 1
ATOM 2268 N N . ALA A 1 288 ? 12.586 0.946 -8.023 1.00 87.75 288 ALA A N 1
ATOM 2269 C CA . ALA A 1 288 ? 11.356 0.557 -7.361 1.00 87.75 288 ALA A CA 1
ATOM 2270 C C . ALA A 1 288 ? 11.334 1.059 -5.917 1.00 87.75 288 ALA A C 1
ATOM 2272 O O . ALA A 1 288 ? 12.360 1.125 -5.240 1.00 87.75 288 ALA A O 1
ATOM 2273 N N . TRP A 1 289 ? 10.138 1.338 -5.406 1.00 87.25 289 TRP A N 1
ATOM 2274 C CA . TRP A 1 289 ? 9.977 1.575 -3.978 1.00 87.25 289 TRP A CA 1
ATOM 2275 C C . TRP A 1 289 ? 10.227 0.300 -3.163 1.00 87.25 289 TRP A C 1
ATOM 2277 O O . TRP A 1 289 ? 9.955 -0.817 -3.610 1.00 87.25 289 TRP A O 1
ATOM 2287 N N . SER A 1 290 ? 10.687 0.478 -1.925 1.00 86.00 290 SER A N 1
ATOM 2288 C CA . SER A 1 290 ? 10.771 -0.603 -0.943 1.00 86.00 290 SER A CA 1
ATOM 2289 C C . SER A 1 290 ? 9.367 -1.009 -0.484 1.00 86.00 290 SER A C 1
ATOM 2291 O O . SER A 1 290 ? 8.659 -0.220 0.149 1.00 86.00 290 SER A O 1
ATOM 2293 N N . VAL A 1 291 ? 8.964 -2.252 -0.765 1.00 88.81 291 VAL A N 1
ATOM 2294 C CA . VAL A 1 291 ? 7.659 -2.815 -0.378 1.00 88.81 291 VAL A CA 1
ATOM 2295 C C . VAL A 1 291 ? 7.346 -2.611 1.112 1.00 88.81 291 VAL A C 1
ATOM 2297 O O . VAL A 1 291 ? 6.244 -2.146 1.403 1.00 88.81 291 VAL A O 1
ATOM 2300 N N . PRO A 1 292 ? 8.241 -2.895 2.085 1.00 81.25 292 PRO A N 1
ATOM 2301 C CA . PRO A 1 292 ? 7.919 -2.698 3.499 1.00 81.25 292 PRO A CA 1
ATOM 2302 C C . PRO A 1 292 ? 7.713 -1.227 3.886 1.00 81.25 292 PRO A C 1
ATOM 2304 O O . PRO A 1 292 ? 6.865 -0.955 4.736 1.00 81.25 292 PRO A O 1
ATOM 2307 N N . VAL A 1 293 ? 8.433 -0.288 3.259 1.00 82.88 293 VAL A N 1
ATOM 2308 C CA . VAL A 1 293 ? 8.265 1.155 3.513 1.00 82.88 293 VAL A CA 1
ATOM 2309 C C . VAL A 1 293 ? 6.889 1.604 3.037 1.00 82.88 293 VAL A C 1
ATOM 2311 O O . VAL A 1 293 ? 6.110 2.163 3.803 1.00 82.88 293 VAL A O 1
ATOM 2314 N N . VAL A 1 294 ? 6.544 1.277 1.795 1.00 85.88 294 VAL A N 1
ATOM 2315 C CA . VAL A 1 294 ? 5.253 1.648 1.203 1.00 85.88 294 VAL A CA 1
ATOM 2316 C C . VAL A 1 294 ? 4.106 0.951 1.926 1.00 85.88 294 VAL A C 1
ATOM 2318 O O . VAL A 1 294 ? 3.081 1.568 2.198 1.00 85.88 294 VAL A O 1
ATOM 2321 N N . LYS A 1 295 ? 4.286 -0.314 2.324 1.00 84.62 295 LYS A N 1
ATOM 2322 C CA . LYS A 1 295 ? 3.316 -1.037 3.155 1.00 84.62 295 LYS A CA 1
ATOM 2323 C C . LYS A 1 295 ? 3.063 -0.332 4.479 1.00 84.62 295 LYS A C 1
ATOM 2325 O O . LYS A 1 295 ? 1.922 -0.309 4.923 1.00 84.62 295 LYS A O 1
ATOM 2330 N N . HIS A 1 296 ? 4.091 0.236 5.104 1.00 81.50 296 HIS A N 1
ATOM 2331 C CA . HIS A 1 296 ? 3.922 1.015 6.325 1.00 81.50 296 HIS A CA 1
ATOM 2332 C C . HIS A 1 296 ? 3.141 2.312 6.070 1.00 81.50 296 HIS A C 1
ATOM 2334 O O . HIS A 1 296 ? 2.183 2.579 6.791 1.00 81.50 296 HIS A O 1
ATOM 2340 N N . LEU A 1 297 ? 3.490 3.055 5.014 1.00 81.75 297 LEU A N 1
ATOM 2341 C CA . LEU A 1 297 ? 2.816 4.304 4.637 1.00 81.75 297 LEU A CA 1
ATOM 2342 C C . LEU A 1 297 ? 1.337 4.096 4.280 1.00 81.75 297 LEU A C 1
ATOM 2344 O O . LEU A 1 297 ? 0.494 4.903 4.655 1.00 81.75 297 LEU A O 1
ATOM 2348 N N . LEU A 1 298 ? 1.012 3.005 3.580 1.00 87.00 298 LEU A N 1
ATOM 2349 C CA . LEU A 1 298 ? -0.350 2.710 3.125 1.00 87.00 298 LEU A CA 1
ATOM 2350 C C . LEU A 1 298 ? -1.174 1.891 4.132 1.00 87.00 298 LEU A C 1
ATOM 2352 O O . LEU A 1 298 ? -2.385 1.764 3.962 1.00 87.00 298 LEU A O 1
ATOM 2356 N N . ALA A 1 299 ? -0.570 1.355 5.199 1.00 82.19 299 ALA A N 1
ATOM 2357 C CA . ALA A 1 299 ? -1.287 0.572 6.210 1.00 82.19 299 ALA A CA 1
ATOM 2358 C C . ALA A 1 299 ? -2.492 1.300 6.848 1.00 82.19 299 ALA A C 1
ATOM 2360 O O . ALA A 1 299 ? -3.504 0.637 7.091 1.00 82.19 299 ALA A O 1
ATOM 2361 N N . PRO A 1 300 ? -2.459 2.625 7.108 1.00 83.44 300 PRO A N 1
ATOM 2362 C CA . PRO A 1 300 ? -3.613 3.341 7.652 1.00 83.44 300 PRO A CA 1
ATOM 2363 C C . PRO A 1 300 ? -4.854 3.326 6.749 1.00 83.44 300 PRO A C 1
ATOM 2365 O O . PRO A 1 300 ? -5.964 3.448 7.269 1.00 83.44 300 PRO A O 1
ATOM 2368 N N . LEU A 1 301 ? -4.704 3.099 5.435 1.00 85.25 301 LEU A N 1
ATOM 2369 C CA . LEU A 1 301 ? -5.820 3.072 4.476 1.00 85.25 301 LEU A CA 1
ATOM 2370 C C . LEU A 1 301 ? -6.871 1.996 4.793 1.00 85.25 301 LEU A C 1
ATOM 2372 O O . LEU A 1 301 ? -8.036 2.131 4.428 1.00 85.25 301 LEU A O 1
ATOM 2376 N N . HIS A 1 302 ? -6.499 0.974 5.564 1.00 84.12 302 HIS A N 1
ATOM 2377 C CA . HIS A 1 302 ? -7.398 -0.019 6.157 1.00 84.12 302 HIS A CA 1
ATOM 2378 C C . HIS A 1 302 ? -8.607 0.555 6.907 1.00 84.12 302 HIS A C 1
ATOM 2380 O O . HIS A 1 302 ? -9.621 -0.135 7.063 1.00 84.12 302 HIS A O 1
ATOM 2386 N N . GLN A 1 303 ? -8.486 1.777 7.423 1.00 78.06 303 GLN A N 1
ATOM 2387 C CA . GLN A 1 303 ? -9.560 2.449 8.150 1.00 78.06 303 GLN A CA 1
ATOM 2388 C C . GLN A 1 303 ? -10.627 3.016 7.202 1.00 78.06 303 GLN A C 1
ATOM 2390 O O . GLN A 1 303 ? -11.775 3.133 7.610 1.00 78.06 303 GLN A O 1
ATOM 2395 N N . PHE A 1 304 ? -10.275 3.283 5.940 1.00 83.38 304 PHE A N 1
ATOM 2396 C CA . PHE A 1 304 ? -11.124 4.000 4.981 1.00 83.38 304 PHE A CA 1
ATOM 2397 C C . PHE A 1 304 ? -11.684 3.121 3.854 1.00 83.38 304 PHE A C 1
ATOM 2399 O O . PHE A 1 304 ? -12.715 3.457 3.276 1.00 83.38 304 PHE A O 1
ATOM 2406 N N . PHE A 1 305 ? -11.033 1.997 3.541 1.00 88.56 305 PHE A N 1
ATOM 2407 C CA . PHE A 1 305 ? -11.399 1.139 2.407 1.00 88.56 305 PHE A CA 1
ATOM 2408 C C . PHE A 1 305 ? -11.756 -0.290 2.834 1.00 88.56 305 PHE A C 1
ATOM 2410 O O . PHE A 1 305 ? -11.324 -0.762 3.893 1.00 88.56 305 PHE A O 1
ATOM 2417 N N . THR A 1 306 ? -12.553 -0.975 2.008 1.00 91.19 306 THR A N 1
ATOM 2418 C CA . THR A 1 306 ? -12.921 -2.384 2.218 1.00 91.19 306 THR A CA 1
ATOM 2419 C C . THR A 1 306 ? -11.708 -3.297 2.058 1.00 91.19 306 THR A C 1
ATOM 2421 O O . THR A 1 306 ? -10.737 -2.980 1.362 1.00 91.19 306 THR A O 1
ATOM 2424 N N . LEU A 1 307 ? -11.753 -4.445 2.732 1.00 89.12 307 LEU A N 1
ATOM 2425 C CA . LEU A 1 307 ? -10.783 -5.517 2.544 1.00 89.12 307 LEU A CA 1
ATOM 2426 C C . LEU A 1 307 ? -11.381 -6.659 1.740 1.00 89.12 307 LEU A C 1
ATOM 2428 O O . LEU A 1 307 ? -12.575 -6.932 1.825 1.00 89.12 307 LEU A O 1
ATOM 2432 N N . ARG A 1 308 ? -10.511 -7.372 1.027 1.00 86.44 308 ARG A N 1
ATOM 2433 C CA . ARG A 1 308 ? -10.833 -8.674 0.451 1.00 86.44 308 ARG A CA 1
ATOM 2434 C C . ARG A 1 308 ? -11.103 -9.659 1.589 1.00 86.44 308 ARG A C 1
ATOM 2436 O O . ARG A 1 308 ? -10.315 -9.735 2.533 1.00 86.44 308 ARG A O 1
ATOM 2443 N N . THR A 1 309 ? -12.232 -10.350 1.481 1.00 61.88 309 THR A N 1
ATOM 2444 C CA . THR A 1 309 ? -12.626 -11.462 2.354 1.00 61.88 309 THR A CA 1
ATOM 2445 C C . THR A 1 309 ? -11.899 -12.744 1.979 1.00 61.88 309 THR A C 1
ATOM 2447 O O . THR A 1 309 ? -11.497 -12.878 0.799 1.00 61.88 309 THR A O 1
#

pLDDT: mean 76.33, std 18.72, range [20.67, 97.5]

InterPro domains:
  IPR013083 Zinc finger, RING/FYVE/PHD-type [G3DSA:3.30.40.10] (10-94)
  IPR025766 ADD domain [PS51533] (1-95)
  IPR029063 S-adenosyl-L-methionine-dependent methyltransferase superfamily [G3DSA:3.40.50.150] (100-309)
  IPR029063 S-adenosyl-L-methionine-dependent methyltransferase superfamily [SSF53335] (103-305)
  IPR049554 DNMT3, ADD domain, PHD zinc finger [PF21255] (16-65)
  IPR050390 DNA Cytosine-5 Methyltransferase [PTHR23068] (10-169)

Secondary structure (DSSP, 8-state):
-----SS--TTS-SS-TTT---SSEEE--STT---EEEHHHHHHHT-HHHHHHHHH-SS---TTTSPP-HHHHTT-PPPTTHHHHHHHHHS-TTS------TTPPPB-EEEEEES-TTTHHHHHHHHHTB-EEEEEEE---HHHHHHHHHHHGGGSEE---HHHHS-S---S-SSHHHHHHHHHHHHHHHHHHHHTTS---------TT--HHHHTT-GGG--TTS----PPPTHHHHHHTT---EEETTEEEPPPHHHHHHHHTPPTTTT--TT--HHHHHHHHHTSPPHHHHHHHHGGGGGTB-B--

Organism: NCBI:txid53620